Protein AF-A0A0G0N0R1-F1 (afdb_monomer_lite)

Foldseek 3Di:
DVVVVVVVVVVVVVVVCCCCVCPVVVVVVLVVLLCVLVVLLVVLVVVLVVLVVVLVVVVVVCVVVHDQQDFQDKDFVVLLVVLLVLLVVLLVVLVVLCVVVVHVDVLSVQLSVQSSVLSVVLSCVQPVADPPDDTIDTDGNNNLSVLVSSLSCSLSSSSVSCVVVSNDDVSSSVSSVSSSVSSVVSSCVSRPRDD

pLDDT: mean 78.77, std 10.89, range [43.94, 95.31]

Organism: NCBI:txid1618638

Radius of gyration: 21.29 Å; chains: 1; bounding box: 44×55×57 Å

Secondary structure (DSSP, 8-state):
-HHHHHHHHHHHHHHHHHHIIIIIS--HHHHHHHHHHHHHHHHHHHHHHHHHHHHHHHHHHHHHHS-TT-EEEEEPHHHHHHHHHHHHHHHHHHHHHHHHTT---HHHHHHHHHHHHHHHHHHHHHT-S--TBTTBEEEEHHHHHHHHHHHHHHHHHHHHHHHHTT---HHHHHHHHHHHHHHHHHHHHHT----

Structure (mmCIF, N/CA/C/O backbone):
data_AF-A0A0G0N0R1-F1
#
_entry.id   AF-A0A0G0N0R1-F1
#
loop_
_atom_site.group_PDB
_atom_site.id
_atom_site.type_symbol
_atom_site.label_atom_id
_atom_site.label_alt_id
_atom_site.label_comp_id
_atom_site.label_asym_id
_atom_site.label_entity_id
_atom_site.label_seq_id
_atom_site.pdbx_PDB_ins_code
_atom_site.Cartn_x
_atom_site.Cartn_y
_atom_site.Cartn_z
_atom_site.occupancy
_atom_site.B_iso_or_equiv
_atom_site.auth_seq_id
_atom_site.auth_comp_id
_atom_site.auth_asym_id
_atom_site.auth_atom_id
_atom_site.pdbx_PDB_model_num
ATOM 1 N N . MET A 1 1 ? -0.579 -38.321 15.051 1.00 58.09 1 MET A N 1
ATOM 2 C CA . MET A 1 1 ? -1.509 -38.881 16.059 1.00 58.09 1 MET A CA 1
ATOM 3 C C . MET A 1 1 ? -1.452 -38.134 17.394 1.00 58.09 1 MET A C 1
ATOM 5 O O . MET A 1 1 ? -2.419 -37.460 17.707 1.00 58.09 1 MET A O 1
ATOM 9 N N . ALA A 1 2 ? -0.345 -38.157 18.156 1.00 70.62 2 ALA A N 1
ATOM 10 C CA . ALA A 1 2 ? -0.246 -37.377 19.407 1.00 70.62 2 ALA A CA 1
ATOM 11 C C . ALA A 1 2 ? -0.266 -35.852 19.173 1.00 70.62 2 ALA A C 1
ATOM 13 O O . ALA A 1 2 ? -0.934 -35.119 19.894 1.00 70.62 2 ALA A O 1
ATOM 14 N N . PHE A 1 3 ? 0.410 -35.384 18.119 1.00 57.91 3 PHE A N 1
ATOM 15 C CA . PHE A 1 3 ? 0.412 -33.973 17.730 1.00 57.91 3 PHE A CA 1
ATOM 16 C C . PHE A 1 3 ? -0.989 -33.492 17.320 1.00 57.91 3 PHE A C 1
ATOM 18 O O . PHE A 1 3 ? -1.455 -32.474 17.818 1.00 57.91 3 PHE A O 1
ATOM 25 N N . ASP A 1 4 ? -1.714 -34.269 16.510 1.00 71.31 4 ASP A N 1
ATOM 26 C CA . ASP A 1 4 ? -3.088 -33.940 16.094 1.00 71.31 4 ASP A CA 1
ATOM 27 C C . ASP A 1 4 ? -4.055 -33.901 17.286 1.00 71.31 4 ASP A C 1
ATOM 29 O O . ASP A 1 4 ? -4.913 -33.022 17.361 1.00 71.31 4 ASP A O 1
ATOM 33 N N . PHE A 1 5 ? -3.877 -34.804 18.258 1.00 87.50 5 PHE A N 1
ATOM 34 C CA . PHE A 1 5 ? -4.657 -34.820 19.495 1.00 87.50 5 PHE A CA 1
ATOM 35 C C . PHE A 1 5 ? -4.398 -33.577 20.354 1.00 87.50 5 PHE A C 1
ATOM 37 O O . PHE A 1 5 ? -5.346 -32.921 20.777 1.00 87.50 5 PHE A O 1
ATOM 44 N N . ILE A 1 6 ? -3.129 -33.209 20.559 1.00 81.81 6 ILE A N 1
ATOM 45 C CA . ILE A 1 6 ? -2.745 -31.998 21.302 1.00 81.81 6 ILE A CA 1
ATOM 46 C C . ILE A 1 6 ? -3.291 -30.749 20.605 1.00 81.81 6 ILE A C 1
ATOM 48 O O . ILE A 1 6 ? -3.861 -29.880 21.260 1.00 81.81 6 ILE A O 1
ATOM 52 N N . THR A 1 7 ? -3.177 -30.684 19.278 1.00 75.25 7 THR A N 1
ATOM 53 C CA . THR A 1 7 ? -3.678 -29.551 18.489 1.00 75.25 7 THR A CA 1
ATOM 54 C C . THR A 1 7 ? -5.194 -29.428 18.635 1.00 75.25 7 THR A C 1
ATOM 56 O O . THR A 1 7 ? -5.692 -28.354 18.956 1.00 75.25 7 THR A O 1
ATOM 59 N N . THR A 1 8 ? -5.920 -30.542 18.511 1.00 82.38 8 THR A N 1
ATOM 60 C CA . THR A 1 8 ? -7.382 -30.589 18.664 1.00 82.38 8 THR A CA 1
ATOM 61 C C . THR A 1 8 ? -7.818 -30.214 20.082 1.00 82.38 8 THR A C 1
ATOM 63 O O . THR A 1 8 ? -8.744 -29.423 20.249 1.00 82.38 8 THR A O 1
ATOM 66 N N . ALA A 1 9 ? -7.135 -30.720 21.113 1.00 80.31 9 ALA A N 1
ATOM 67 C CA . ALA A 1 9 ? -7.423 -30.389 22.507 1.00 80.31 9 ALA A CA 1
ATOM 68 C C . ALA A 1 9 ? -7.203 -28.895 22.792 1.00 80.31 9 ALA A C 1
ATOM 70 O O . ALA A 1 9 ? -8.061 -28.249 23.392 1.00 80.31 9 ALA A O 1
ATOM 71 N N . ILE A 1 10 ? -6.102 -28.321 22.297 1.00 77.06 10 ILE A N 1
ATOM 72 C CA . ILE A 1 10 ? -5.824 -26.882 22.392 1.00 77.06 10 ILE A CA 1
ATOM 73 C C . ILE A 1 10 ? -6.898 -26.074 21.657 1.00 77.06 10 ILE A C 1
ATOM 75 O O . ILE A 1 10 ? -7.373 -25.077 22.196 1.00 77.06 10 ILE A O 1
ATOM 79 N N . THR A 1 11 ? -7.331 -26.507 20.468 1.00 81.00 11 THR A N 1
ATOM 80 C CA . THR A 1 11 ? -8.418 -25.852 19.725 1.00 81.00 11 THR A CA 1
ATOM 81 C C . THR A 1 11 ? -9.729 -25.875 20.505 1.00 81.00 11 THR A C 1
ATOM 83 O O . THR A 1 11 ? -10.375 -24.839 20.619 1.00 81.00 11 THR A O 1
ATOM 86 N N . ILE A 1 12 ? -10.110 -27.012 21.093 1.00 84.69 12 ILE A N 1
ATOM 87 C CA . ILE A 1 12 ? -11.336 -27.128 21.896 1.00 84.69 12 ILE A CA 1
ATOM 88 C C . ILE A 1 12 ? -11.271 -26.213 23.123 1.00 84.69 12 ILE A C 1
ATOM 90 O O . ILE A 1 12 ? -12.244 -25.515 23.414 1.00 84.69 12 ILE A O 1
ATOM 94 N N . VAL A 1 13 ? -10.130 -26.166 23.817 1.00 80.12 13 VAL A N 1
ATOM 95 C CA . VAL A 1 13 ? -9.919 -25.275 24.969 1.00 80.12 13 VAL A CA 1
ATOM 96 C C . VAL A 1 13 ? -9.998 -23.808 24.546 1.00 80.12 13 VAL A C 1
ATOM 98 O O . VAL A 1 13 ? -10.682 -23.029 25.203 1.00 80.12 13 VAL A O 1
ATOM 101 N N . LEU A 1 14 ? -9.378 -23.432 23.424 1.00 76.75 14 LEU A N 1
ATOM 102 C CA . LEU A 1 14 ? -9.456 -22.081 22.861 1.00 76.75 14 LEU A CA 1
ATOM 103 C C . LEU A 1 14 ? -10.885 -21.700 22.469 1.00 76.75 14 LEU A C 1
ATOM 105 O O . LEU A 1 14 ? -11.351 -20.632 22.851 1.00 76.75 14 LEU A O 1
ATOM 109 N N . CYS A 1 15 ? -11.604 -22.565 21.753 1.00 76.38 15 CYS A N 1
ATOM 110 C CA . CYS A 1 15 ? -12.997 -22.328 21.378 1.00 76.38 15 CYS A CA 1
ATOM 111 C C . CYS A 1 15 ? -13.897 -22.199 22.613 1.00 76.38 15 CYS A C 1
ATOM 113 O O . CYS A 1 15 ? -14.738 -21.304 22.664 1.00 76.38 15 CYS A O 1
ATOM 115 N N . SER A 1 16 ? -13.689 -23.043 23.626 1.00 77.38 16 SER A N 1
ATOM 116 C CA . SER A 1 16 ? -14.436 -22.989 24.887 1.00 77.38 16 SER A CA 1
ATOM 117 C C . SER A 1 16 ? -14.123 -21.712 25.665 1.00 77.38 16 SER A C 1
ATOM 119 O O . SER A 1 16 ? -15.033 -21.072 26.180 1.00 77.38 16 SER A O 1
ATOM 121 N N . PHE A 1 17 ? -12.856 -21.295 25.702 1.00 75.25 17 PHE A N 1
ATOM 122 C CA . PHE A 1 17 ? -12.434 -20.040 26.317 1.00 75.25 17 PHE A CA 1
ATOM 123 C C . PHE A 1 17 ? -13.065 -18.833 25.618 1.00 75.25 17 PHE A C 1
ATOM 125 O O . PHE A 1 17 ? -13.641 -17.981 26.283 1.00 75.25 17 PHE A O 1
ATOM 132 N N . VAL A 1 18 ? -13.026 -18.787 24.284 1.00 75.44 18 VAL A N 1
ATOM 133 C CA . VAL A 1 18 ? -13.667 -17.735 23.478 1.00 75.44 18 VAL A CA 1
ATOM 134 C C . VAL A 1 18 ? -15.174 -17.697 23.751 1.00 75.44 18 VAL A C 1
ATOM 136 O O . VAL A 1 18 ? -15.722 -16.625 23.997 1.00 75.44 18 VAL A O 1
ATOM 139 N N . PHE A 1 19 ? -15.839 -18.855 23.781 1.00 76.12 19 PHE A N 1
ATOM 140 C CA . PHE A 1 19 ? -17.268 -18.946 24.078 1.00 76.12 19 PHE A CA 1
ATOM 141 C C . PHE A 1 19 ? -17.592 -18.435 25.491 1.00 76.12 19 PHE A C 1
ATOM 143 O O . PHE A 1 19 ? -18.427 -17.549 25.648 1.00 76.12 19 PHE A O 1
ATOM 150 N N . PHE A 1 20 ? -16.906 -18.923 26.526 1.00 76.31 20 PHE A N 1
ATOM 151 C CA . PHE A 1 20 ? -17.158 -18.490 27.904 1.00 76.31 20 PHE A CA 1
ATOM 152 C C . PHE A 1 20 ? -16.808 -17.016 28.133 1.00 76.31 20 PHE A C 1
ATOM 154 O O . PHE A 1 20 ? -17.567 -16.297 28.778 1.00 76.31 20 PHE A O 1
ATOM 161 N N . TYR A 1 21 ? -15.693 -16.542 27.588 1.00 72.19 21 TYR A N 1
ATOM 162 C 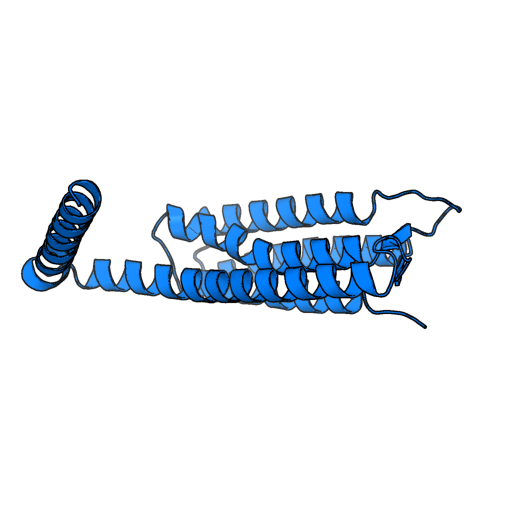CA . TYR A 1 21 ? -15.231 -15.176 27.801 1.00 72.19 21 TYR A CA 1
ATOM 163 C C . TYR A 1 21 ? -16.110 -14.141 27.084 1.00 72.19 21 TYR A C 1
ATOM 165 O O . TYR A 1 21 ? -16.458 -13.120 27.669 1.00 72.19 21 TYR A O 1
ATOM 173 N N . PHE A 1 22 ? -16.515 -14.388 25.836 1.00 70.75 22 PHE A N 1
ATOM 174 C CA . PHE A 1 22 ? -17.303 -13.404 25.089 1.00 70.75 22 PHE A CA 1
ATOM 175 C C . PHE A 1 22 ? -18.815 -13.557 25.282 1.00 70.75 22 PHE A C 1
ATOM 177 O O . PHE A 1 22 ? -19.497 -12.543 25.410 1.00 70.75 22 PHE A O 1
ATOM 184 N N . ILE A 1 23 ? -19.337 -14.789 25.344 1.00 71.56 23 ILE A N 1
ATOM 185 C CA . ILE A 1 23 ? -20.786 -15.041 25.446 1.00 71.56 23 ILE A CA 1
ATOM 186 C C . ILE A 1 23 ? -21.250 -15.043 26.902 1.00 71.56 23 ILE A C 1
ATOM 188 O O . ILE A 1 23 ? -22.209 -14.349 27.232 1.00 71.56 23 ILE A O 1
ATOM 192 N N . VAL A 1 24 ? -20.579 -15.800 27.780 1.00 68.75 24 VAL A N 1
ATOM 193 C CA . VAL A 1 24 ? -21.036 -16.006 29.169 1.00 68.75 24 VAL A CA 1
ATOM 194 C C . VAL A 1 24 ? -20.618 -14.859 30.091 1.00 68.75 24 VAL A C 1
ATOM 196 O O . VAL A 1 24 ? -21.435 -14.386 30.874 1.00 68.75 24 VAL A O 1
ATOM 199 N N . ALA A 1 25 ? -19.380 -14.365 29.984 1.00 68.94 25 ALA A N 1
ATOM 200 C CA . ALA A 1 25 ? -18.901 -13.238 30.794 1.00 68.94 25 ALA A CA 1
ATOM 201 C C . ALA A 1 25 ? -19.355 -11.857 30.268 1.00 68.94 25 ALA A C 1
ATOM 203 O O . ALA A 1 25 ? -19.021 -10.831 30.855 1.00 68.94 25 ALA A O 1
ATOM 204 N N . GLY A 1 26 ? -20.137 -11.815 29.181 1.00 67.75 26 GLY A N 1
ATOM 205 C CA . GLY A 1 26 ? -20.781 -10.591 28.697 1.00 67.75 26 GLY A CA 1
ATOM 206 C C . GLY A 1 26 ? -19.837 -9.568 28.055 1.00 67.75 26 GLY A C 1
ATOM 207 O O . GLY A 1 26 ? -20.232 -8.421 27.860 1.00 67.75 26 GLY A O 1
ATOM 208 N N . HIS A 1 27 ? -18.614 -9.954 27.678 1.00 73.12 27 HIS A N 1
ATOM 209 C CA . HIS A 1 27 ? -17.633 -9.078 27.019 1.00 73.12 27 HIS A CA 1
ATOM 210 C C . HIS A 1 27 ? -17.915 -8.855 25.517 1.00 73.12 27 HIS A C 1
ATOM 212 O O . HIS A 1 27 ? -16.995 -8.795 24.695 1.00 73.12 27 HIS A O 1
ATOM 218 N N . TRP A 1 28 ? -19.187 -8.712 25.139 1.00 73.62 28 TRP A N 1
ATOM 219 C CA . TRP A 1 28 ? -19.625 -8.537 23.751 1.00 73.62 28 TRP A CA 1
ATOM 220 C C . TRP A 1 28 ? -19.032 -7.296 23.084 1.00 73.62 28 TRP A C 1
ATOM 222 O O . TRP A 1 28 ? -18.631 -7.361 21.927 1.00 73.62 28 TRP A O 1
ATOM 232 N N . GLU A 1 29 ? -18.879 -6.197 23.823 1.00 69.69 29 GLU A N 1
ATOM 233 C CA . GLU A 1 29 ? -18.277 -4.964 23.300 1.00 69.69 29 GLU A CA 1
ATOM 234 C C . GLU A 1 29 ? -16.795 -5.163 22.919 1.00 69.69 29 GLU A C 1
ATOM 236 O O . GLU A 1 29 ? -16.301 -4.624 21.928 1.00 69.69 29 GLU A O 1
ATOM 241 N N . THR A 1 30 ? -16.065 -5.988 23.676 1.00 65.81 30 THR A N 1
ATOM 242 C CA . THR A 1 30 ? -14.679 -6.359 23.359 1.00 65.81 30 THR A CA 1
ATOM 243 C C . THR A 1 30 ? -14.623 -7.311 22.164 1.00 65.81 30 THR A C 1
ATOM 245 O O . THR A 1 30 ? -13.764 -7.142 21.297 1.00 65.81 30 THR A O 1
ATOM 248 N N . ALA A 1 31 ? -15.557 -8.266 22.077 1.00 66.06 31 ALA A N 1
ATOM 249 C CA . ALA A 1 31 ? -15.699 -9.148 20.917 1.00 66.06 31 ALA A CA 1
ATOM 250 C C . ALA A 1 31 ? -15.976 -8.348 19.636 1.00 66.06 31 ALA A C 1
ATOM 252 O O . ALA A 1 31 ? -15.359 -8.595 18.601 1.00 66.06 31 ALA A O 1
ATOM 253 N N . GLU A 1 32 ? -16.860 -7.354 19.709 1.00 67.06 32 GLU A N 1
ATOM 254 C CA . GLU A 1 32 ? -17.228 -6.488 18.592 1.00 67.06 32 GLU A CA 1
ATOM 255 C C . GLU A 1 32 ? -16.033 -5.656 18.106 1.00 67.06 32 GLU A C 1
ATOM 257 O O . GLU A 1 32 ? -15.746 -5.640 16.906 1.00 67.06 32 GLU A O 1
ATOM 262 N N . LYS A 1 33 ? -15.277 -5.040 19.027 1.00 64.19 33 LYS A N 1
ATOM 263 C CA . LYS A 1 33 ? -14.055 -4.276 18.706 1.00 64.19 33 LYS A CA 1
ATOM 264 C C . LYS A 1 33 ? -12.991 -5.151 18.036 1.00 64.19 33 LYS A C 1
ATOM 266 O O . LYS A 1 33 ? -12.447 -4.773 16.997 1.00 64.19 33 LYS A O 1
ATOM 271 N N . ILE A 1 34 ? -12.737 -6.347 18.575 1.00 64.25 34 ILE A N 1
ATOM 272 C CA . ILE A 1 34 ? -11.783 -7.307 17.993 1.00 64.25 34 ILE A CA 1
ATOM 273 C C . ILE A 1 34 ? -12.255 -7.768 16.612 1.00 64.25 34 ILE A C 1
ATOM 275 O O . ILE A 1 34 ? -11.461 -7.802 15.673 1.00 64.25 34 ILE A O 1
ATOM 279 N N . THR A 1 35 ? -13.541 -8.085 16.458 1.00 66.44 35 THR A N 1
ATOM 280 C CA . THR A 1 35 ? -14.096 -8.580 15.191 1.00 66.44 35 THR A CA 1
ATOM 281 C C . THR A 1 35 ? -14.052 -7.509 14.103 1.00 66.44 35 THR A C 1
ATOM 283 O O . THR A 1 35 ? -13.617 -7.804 12.992 1.00 66.44 35 THR A O 1
ATOM 286 N N . ARG A 1 36 ? -14.409 -6.252 14.408 1.00 62.28 36 ARG A N 1
ATOM 287 C CA . ARG A 1 36 ? -14.322 -5.132 13.448 1.00 62.28 36 ARG A CA 1
ATOM 288 C C . ARG A 1 36 ? -12.889 -4.869 12.986 1.00 62.28 36 ARG A C 1
ATOM 290 O O . ARG A 1 36 ? -12.648 -4.685 11.792 1.00 62.28 36 ARG A O 1
ATOM 297 N N . SER A 1 37 ? -11.940 -4.909 13.919 1.00 59.12 37 SER A N 1
ATOM 298 C CA . SER A 1 37 ? -10.518 -4.723 13.626 1.00 59.12 37 SER A CA 1
ATOM 299 C C . SER A 1 37 ? -9.946 -5.877 12.792 1.00 59.12 37 SER A C 1
ATOM 301 O O . SER A 1 37 ? -9.286 -5.667 11.772 1.00 59.12 37 SER A O 1
ATOM 303 N N . THR A 1 38 ? -10.291 -7.113 13.158 1.00 65.62 38 THR A N 1
ATOM 304 C CA . THR A 1 38 ? -9.807 -8.320 12.477 1.00 65.62 38 THR A CA 1
ATOM 305 C C . THR A 1 38 ? -10.449 -8.496 11.102 1.00 65.62 38 THR A C 1
ATOM 307 O O . THR A 1 38 ? -9.781 -8.968 10.187 1.00 65.62 38 THR A O 1
ATOM 310 N N . ALA A 1 39 ? -11.706 -8.086 10.901 1.00 67.00 39 ALA A N 1
ATOM 311 C CA . ALA A 1 39 ? -12.388 -8.185 9.610 1.00 67.00 39 ALA A CA 1
ATOM 312 C C . ALA A 1 39 ? -11.694 -7.340 8.530 1.00 67.00 39 ALA A C 1
ATOM 314 O O . ALA A 1 39 ? -11.360 -7.860 7.466 1.00 67.00 39 ALA A O 1
ATOM 315 N N . SER A 1 40 ? -11.397 -6.073 8.828 1.00 63.59 40 SER A N 1
ATOM 316 C CA . SER A 1 40 ? -10.707 -5.168 7.898 1.00 63.59 40 SER A CA 1
ATOM 317 C C . SER A 1 40 ? -9.299 -5.676 7.574 1.00 63.59 40 SER A C 1
ATOM 319 O O . SER A 1 40 ? -8.924 -5.789 6.405 1.00 63.59 40 SER A O 1
ATOM 321 N N . ALA A 1 41 ? -8.557 -6.100 8.604 1.00 67.50 41 ALA A N 1
ATOM 322 C CA . ALA A 1 41 ? -7.250 -6.738 8.459 1.00 67.50 41 ALA A CA 1
ATOM 323 C C . ALA A 1 41 ? -7.294 -7.986 7.569 1.00 67.50 41 ALA A C 1
ATOM 325 O O . ALA A 1 41 ? -6.437 -8.182 6.704 1.00 67.50 41 ALA A O 1
ATOM 326 N N . SER A 1 42 ? -8.312 -8.823 7.771 1.00 68.06 42 SER A N 1
ATOM 327 C CA . SER A 1 42 ? -8.500 -10.075 7.045 1.00 68.06 42 SER A CA 1
ATOM 328 C C . SER A 1 42 ? -8.822 -9.822 5.581 1.00 68.06 42 SER A C 1
ATOM 330 O O . SER A 1 42 ? -8.262 -10.503 4.732 1.00 68.06 42 SER A O 1
ATOM 332 N N . VAL A 1 43 ? -9.650 -8.821 5.260 1.00 70.69 43 VAL A N 1
ATOM 333 C CA . VAL A 1 43 ? -9.954 -8.456 3.867 1.00 70.69 43 VAL A CA 1
ATOM 334 C C . VAL A 1 43 ? -8.672 -8.074 3.130 1.00 70.69 43 VAL A C 1
ATOM 336 O O . VAL A 1 43 ? -8.356 -8.692 2.114 1.00 70.69 43 VAL A O 1
ATOM 339 N N . PHE A 1 44 ? -7.881 -7.135 3.659 1.00 68.44 44 PHE A N 1
ATOM 340 C CA . PHE A 1 44 ? -6.628 -6.729 3.010 1.00 68.44 44 PHE A CA 1
ATOM 341 C C . PHE A 1 44 ? -5.601 -7.863 2.954 1.00 68.44 44 PHE A C 1
ATOM 343 O O . PHE A 1 44 ? -4.948 -8.037 1.926 1.00 68.44 44 PHE A O 1
ATOM 350 N N . SER A 1 45 ? -5.510 -8.689 3.998 1.00 68.44 45 SER A N 1
ATOM 351 C CA . SER A 1 45 ? -4.613 -9.850 4.020 1.00 68.44 45 SER A CA 1
ATOM 352 C C . SER A 1 45 ? -5.013 -10.899 2.980 1.00 68.44 45 SER A C 1
ATOM 354 O O . SER A 1 45 ? -4.167 -11.371 2.225 1.00 68.44 45 SER A O 1
ATOM 356 N N . ILE A 1 46 ? -6.302 -11.235 2.877 1.00 74.19 46 ILE A N 1
ATOM 357 C CA . ILE A 1 46 ? -6.825 -12.171 1.873 1.00 74.19 46 ILE A CA 1
ATOM 358 C C . ILE A 1 46 ? -6.571 -11.620 0.468 1.00 74.19 46 ILE A C 1
ATOM 360 O O . ILE A 1 46 ? -6.038 -12.341 -0.376 1.00 74.19 46 ILE A O 1
ATOM 364 N N . PHE A 1 47 ? -6.878 -10.343 0.218 1.00 73.88 47 PHE A N 1
ATOM 365 C CA . PHE A 1 47 ? -6.589 -9.699 -1.066 1.00 73.88 47 PHE A CA 1
ATOM 366 C C . PHE A 1 47 ? -5.092 -9.726 -1.396 1.00 73.88 47 PHE A C 1
ATOM 368 O O . PHE A 1 47 ? -4.726 -10.073 -2.521 1.00 73.88 47 PHE A O 1
ATOM 375 N N . PHE A 1 48 ? -4.223 -9.437 -0.425 1.00 74.75 48 PHE A N 1
ATOM 376 C CA . PHE A 1 48 ? -2.771 -9.512 -0.575 1.00 74.75 48 PHE A CA 1
ATOM 377 C C . PHE A 1 48 ? -2.302 -10.932 -0.923 1.00 74.75 48 PHE A C 1
ATOM 379 O O . PHE A 1 48 ? -1.572 -11.110 -1.898 1.00 74.75 48 PHE A O 1
ATOM 386 N N . PHE A 1 49 ? -2.769 -11.964 -0.214 1.00 72.31 49 PHE A N 1
ATOM 387 C CA . PHE A 1 49 ? -2.400 -13.357 -0.496 1.00 72.31 49 PHE A CA 1
ATOM 388 C C . PHE A 1 49 ? -2.921 -13.852 -1.851 1.00 72.31 49 PHE A C 1
ATOM 390 O O . PHE A 1 49 ? -2.186 -14.511 -2.594 1.00 72.31 49 PHE A O 1
ATOM 397 N N . LEU A 1 50 ? -4.160 -13.510 -2.217 1.00 76.06 50 LEU A N 1
ATOM 398 C CA . LEU A 1 50 ? -4.714 -13.813 -3.541 1.00 76.06 50 LEU A CA 1
ATOM 399 C C . LEU A 1 50 ? -3.895 -13.141 -4.647 1.00 76.06 50 LEU A C 1
ATOM 401 O O . LEU A 1 50 ? -3.591 -13.759 -5.676 1.00 76.06 50 LEU A O 1
ATOM 405 N N . LYS A 1 51 ? -3.488 -11.890 -4.424 1.00 74.69 51 LYS A N 1
ATOM 406 C CA . LYS A 1 51 ? -2.659 -11.143 -5.363 1.00 74.69 51 LYS A CA 1
ATOM 407 C C . LYS A 1 51 ? -1.257 -11.733 -5.470 1.00 74.69 51 LYS A C 1
ATOM 409 O O . LYS A 1 51 ? -0.809 -11.965 -6.589 1.00 74.69 51 LYS A O 1
ATOM 414 N N . LEU A 1 52 ? -0.612 -12.076 -4.355 1.00 74.19 52 LEU A N 1
ATOM 415 C CA . LEU A 1 52 ? 0.678 -12.775 -4.339 1.00 74.19 52 LEU A CA 1
ATOM 416 C C . LEU A 1 52 ? 0.626 -14.088 -5.123 1.00 74.19 52 LEU A C 1
ATOM 418 O O . LEU A 1 52 ? 1.508 -14.353 -5.938 1.00 74.19 52 LEU A O 1
ATOM 422 N N . LYS A 1 53 ? -0.422 -14.897 -4.928 1.00 75.38 53 LYS A N 1
ATOM 423 C CA . LYS A 1 53 ? -0.619 -16.146 -5.681 1.00 75.38 53 LYS A CA 1
ATOM 424 C C . LYS A 1 53 ? -0.747 -15.882 -7.184 1.00 75.38 53 LYS A C 1
ATOM 426 O O . LYS A 1 53 ? -0.144 -16.586 -7.999 1.00 75.38 53 LYS A O 1
ATOM 431 N N . THR A 1 54 ? -1.506 -14.852 -7.550 1.00 77.38 54 THR A N 1
ATOM 432 C CA . THR A 1 54 ? -1.707 -14.450 -8.947 1.00 77.38 54 THR A CA 1
ATOM 433 C C . THR A 1 54 ? -0.403 -13.968 -9.583 1.00 77.38 54 THR A C 1
ATOM 435 O O . THR A 1 54 ? -0.053 -14.414 -10.673 1.00 77.38 54 THR A O 1
ATOM 438 N N . GLU A 1 55 ? 0.349 -13.102 -8.903 1.00 74.88 55 GLU A N 1
ATOM 439 C CA . GLU A 1 55 ? 1.624 -12.585 -9.408 1.00 74.88 55 GLU A CA 1
ATOM 440 C C . GLU A 1 55 ? 2.691 -13.682 -9.482 1.00 74.88 55 GLU A C 1
ATOM 442 O O . GLU A 1 55 ? 3.368 -13.783 -10.498 1.00 74.88 55 GLU A O 1
ATOM 447 N N . LYS A 1 56 ? 2.769 -14.599 -8.505 1.00 75.25 56 LYS A N 1
ATOM 448 C CA . LYS A 1 56 ? 3.640 -15.786 -8.595 1.00 75.25 56 LYS A CA 1
ATOM 449 C C . LYS A 1 56 ? 3.352 -16.605 -9.855 1.00 75.25 56 LYS A C 1
ATOM 451 O O . LYS A 1 56 ? 4.278 -17.025 -10.540 1.00 75.25 56 LYS A O 1
ATOM 456 N N . THR A 1 57 ? 2.075 -16.802 -10.180 1.00 74.19 57 THR A N 1
ATOM 457 C CA . THR A 1 57 ? 1.667 -17.535 -11.389 1.00 74.19 57 THR A CA 1
ATOM 458 C C . THR A 1 57 ? 2.092 -16.795 -12.661 1.00 74.19 57 THR A C 1
ATOM 460 O O . THR A 1 57 ? 2.575 -17.420 -13.600 1.00 74.19 57 THR A O 1
ATOM 463 N N . LYS A 1 58 ? 1.965 -15.462 -12.692 1.00 72.81 58 LYS A N 1
ATOM 464 C CA . LYS A 1 58 ? 2.423 -14.643 -13.824 1.00 72.81 58 LYS A CA 1
ATOM 465 C C . LYS A 1 58 ? 3.937 -14.650 -13.982 1.00 72.81 58 LYS A C 1
ATOM 467 O O . LYS A 1 58 ? 4.394 -14.733 -15.110 1.00 72.81 58 LYS A O 1
ATOM 472 N N . ILE A 1 59 ? 4.692 -14.592 -12.883 1.00 73.06 59 ILE A N 1
ATOM 473 C CA . ILE A 1 59 ? 6.159 -14.685 -12.895 1.00 73.06 59 ILE A CA 1
ATOM 474 C C . ILE A 1 59 ? 6.600 -15.994 -13.534 1.00 73.06 59 ILE A C 1
ATOM 476 O O . ILE A 1 59 ? 7.486 -15.975 -14.378 1.00 73.06 59 ILE A O 1
ATOM 480 N N . ILE A 1 60 ? 5.986 -17.116 -13.141 1.00 73.12 60 ILE A N 1
ATOM 481 C CA . ILE A 1 60 ? 6.316 -18.437 -13.692 1.00 73.12 60 ILE A CA 1
ATOM 482 C C . ILE A 1 60 ? 6.063 -18.449 -15.204 1.00 73.12 60 ILE A C 1
ATOM 484 O O . ILE A 1 60 ? 6.983 -18.740 -15.955 1.00 73.12 60 ILE A O 1
ATOM 488 N N . LYS A 1 61 ? 4.876 -18.014 -15.648 1.00 73.06 61 LYS A N 1
ATOM 489 C CA . LYS A 1 61 ? 4.536 -17.945 -17.079 1.00 73.06 61 LYS A CA 1
ATOM 490 C C . LYS A 1 61 ? 5.429 -16.990 -17.871 1.00 73.06 61 LYS A C 1
ATOM 492 O O . LYS A 1 61 ? 5.914 -17.341 -18.932 1.00 73.06 61 LYS A O 1
ATOM 497 N N . HIS A 1 62 ? 5.682 -15.786 -17.357 1.00 67.88 62 HIS A N 1
ATOM 498 C CA . HIS A 1 62 ? 6.554 -14.833 -18.045 1.00 67.88 62 HIS A CA 1
ATOM 499 C C . HIS A 1 62 ? 7.986 -15.334 -18.101 1.00 67.88 62 HIS A C 1
ATOM 501 O O . HIS A 1 62 ? 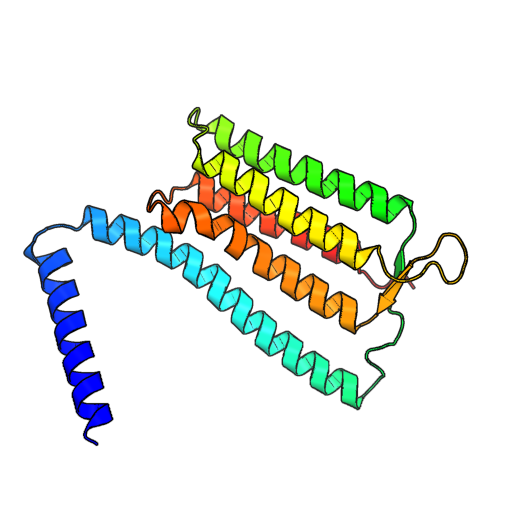8.604 -15.137 -19.123 1.00 67.88 62 HIS A O 1
ATOM 507 N N . LYS A 1 63 ? 8.496 -16.021 -17.074 1.00 68.44 63 LYS A N 1
ATOM 508 C CA . LYS A 1 63 ? 9.827 -16.640 -17.119 1.00 68.44 63 LYS A CA 1
ATOM 509 C C . LYS A 1 63 ? 9.924 -17.761 -18.167 1.00 68.44 63 LYS A C 1
ATOM 511 O O . LYS A 1 63 ? 11.021 -18.056 -18.629 1.00 68.44 63 LYS A O 1
ATOM 516 N N . GLU A 1 64 ? 8.802 -18.391 -18.514 1.00 70.31 64 GLU A N 1
ATOM 517 C CA . GLU A 1 64 ? 8.705 -19.386 -19.590 1.00 70.31 64 GLU A CA 1
ATOM 518 C C . GLU A 1 64 ? 8.593 -18.736 -20.986 1.00 70.31 64 GLU A C 1
ATOM 520 O O . GLU A 1 64 ? 9.058 -19.322 -21.959 1.00 70.31 64 GLU A O 1
ATOM 525 N N . GLU A 1 65 ? 8.019 -17.529 -21.092 1.00 66.69 65 GLU A N 1
ATOM 526 C CA . GLU A 1 65 ? 7.705 -16.848 -22.364 1.00 66.69 65 GLU A CA 1
ATOM 527 C C . GLU A 1 65 ? 8.665 -15.686 -22.735 1.00 66.69 65 GLU A C 1
ATOM 529 O O . GLU A 1 65 ? 8.790 -15.359 -23.914 1.00 66.69 65 GLU A O 1
ATOM 534 N N . ALA A 1 66 ? 9.330 -15.046 -21.764 1.00 63.22 66 ALA A N 1
ATOM 535 C CA . ALA A 1 66 ? 10.166 -13.844 -21.913 1.00 63.22 66 ALA A CA 1
ATOM 536 C C . ALA A 1 66 ? 11.169 -13.670 -20.742 1.00 63.22 66 ALA A C 1
ATOM 538 O O . ALA A 1 66 ? 11.105 -14.363 -19.725 1.00 63.22 66 ALA A O 1
ATOM 539 N N . SER A 1 67 ? 12.114 -12.727 -20.839 1.00 73.88 67 SER A N 1
ATOM 540 C CA . SER A 1 67 ? 13.019 -12.443 -19.715 1.00 73.88 67 SER A CA 1
ATOM 541 C C . SER A 1 67 ? 12.352 -11.507 -18.703 1.00 73.88 67 SER A C 1
ATOM 543 O O . SER A 1 67 ? 11.736 -10.506 -19.061 1.00 73.88 67 SER A O 1
ATOM 545 N N . LEU A 1 68 ? 12.504 -11.780 -17.402 1.00 69.88 68 LEU A N 1
ATOM 546 C CA . LEU A 1 68 ? 12.028 -10.878 -16.337 1.00 69.88 68 LEU A CA 1
ATOM 547 C C . LEU A 1 68 ? 12.761 -9.524 -16.323 1.00 69.88 68 LEU A C 1
ATOM 549 O O . LEU A 1 68 ? 12.267 -8.575 -15.706 1.00 69.88 68 LEU A O 1
ATOM 553 N N . ASP A 1 69 ? 13.905 -9.456 -17.005 1.00 70.06 69 ASP A N 1
ATOM 554 C CA . ASP A 1 69 ? 14.748 -8.269 -17.139 1.00 70.06 69 ASP A CA 1
ATOM 555 C C . ASP A 1 69 ? 14.339 -7.372 -18.318 1.00 70.06 69 ASP A C 1
ATOM 557 O O . ASP A 1 69 ? 14.937 -6.316 -18.521 1.00 70.06 69 ASP A O 1
ATOM 561 N N . ASP A 1 70 ? 13.303 -7.751 -19.074 1.00 72.94 70 ASP A N 1
ATOM 562 C CA . ASP A 1 70 ? 12.804 -6.934 -20.176 1.00 72.94 70 ASP A CA 1
ATOM 563 C C . ASP A 1 70 ? 12.305 -5.576 -19.659 1.00 72.94 70 ASP A C 1
ATOM 565 O O . ASP A 1 70 ? 11.497 -5.479 -18.722 1.00 72.94 70 ASP A O 1
ATOM 569 N N . VAL A 1 71 ? 12.800 -4.508 -20.290 1.00 74.62 71 VAL A N 1
ATOM 570 C CA . VAL A 1 71 ? 12.440 -3.129 -19.955 1.00 74.62 71 VAL A CA 1
ATOM 571 C C . VAL A 1 71 ? 10.995 -2.865 -20.372 1.00 74.62 71 VAL A C 1
ATOM 573 O O . VAL A 1 71 ? 10.621 -2.991 -21.536 1.00 74.62 71 VAL A O 1
ATOM 576 N N . LEU A 1 72 ? 10.169 -2.479 -19.400 1.00 73.50 72 LEU A N 1
ATOM 577 C CA . LEU A 1 72 ? 8.747 -2.191 -19.578 1.00 73.50 72 LEU A CA 1
ATOM 578 C C . LEU A 1 72 ? 8.469 -0.710 -19.816 1.00 73.50 72 LEU A C 1
ATOM 580 O O . LEU A 1 72 ? 7.587 -0.372 -20.607 1.00 73.50 72 LEU A O 1
ATOM 584 N N . VAL A 1 73 ? 9.133 0.157 -19.049 1.00 80.19 73 VAL A N 1
ATOM 585 C CA . VAL A 1 73 ? 8.884 1.603 -19.024 1.00 80.19 73 VAL A CA 1
ATOM 586 C C . VAL 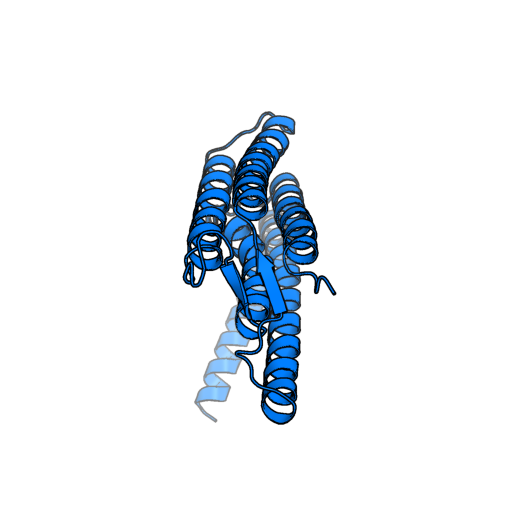A 1 73 ? 10.180 2.333 -18.706 1.00 80.19 73 VAL A C 1
ATOM 588 O O . VAL A 1 73 ? 10.976 1.872 -17.889 1.00 80.19 73 VAL A O 1
ATOM 591 N N . TYR A 1 74 ? 10.339 3.500 -19.317 1.00 79.94 74 TYR A N 1
ATOM 592 C CA . TYR A 1 74 ? 11.355 4.480 -18.976 1.00 79.94 74 TYR A CA 1
ATOM 593 C C . TYR A 1 74 ? 10.729 5.610 -18.148 1.00 79.94 74 TYR A C 1
ATOM 595 O O . TYR A 1 74 ? 9.727 6.203 -18.555 1.00 79.94 74 TYR A O 1
ATOM 603 N N . PHE A 1 75 ? 11.299 5.895 -16.983 1.00 81.75 75 PHE A N 1
ATOM 604 C CA . PHE A 1 75 ? 10.926 7.002 -16.114 1.00 81.75 75 PHE A CA 1
ATOM 605 C C . PHE A 1 75 ? 11.818 8.208 -16.357 1.00 81.75 75 PHE A C 1
ATOM 607 O O . PHE A 1 75 ? 13.026 8.083 -16.566 1.00 81.75 75 PHE A O 1
ATOM 614 N N . THR A 1 76 ? 11.204 9.378 -16.238 1.00 83.69 76 THR A N 1
ATOM 615 C CA . THR A 1 76 ? 11.889 10.669 -16.267 1.00 83.69 76 THR A CA 1
ATOM 616 C C . THR A 1 76 ? 12.084 11.217 -14.853 1.00 83.69 76 THR A C 1
ATOM 618 O O . THR A 1 76 ? 11.375 10.836 -13.916 1.00 83.69 76 THR A O 1
ATOM 621 N N . ASN A 1 77 ? 12.977 12.199 -14.698 1.00 82.69 77 ASN A N 1
ATOM 622 C CA . ASN A 1 77 ? 13.095 12.972 -13.454 1.00 82.69 77 ASN A CA 1
ATOM 623 C C . ASN A 1 77 ? 11.766 13.625 -13.031 1.00 82.69 77 ASN A C 1
ATOM 625 O O . ASN A 1 77 ? 11.500 13.786 -11.842 1.00 82.69 77 ASN A O 1
ATOM 629 N N . PHE A 1 78 ? 10.887 13.938 -13.985 1.00 85.50 78 PHE A N 1
ATOM 630 C CA . PHE A 1 78 ? 9.567 14.485 -13.689 1.00 85.50 78 PHE A CA 1
ATOM 631 C C . PHE A 1 78 ? 8.627 13.459 -13.044 1.00 85.50 78 PHE A C 1
ATOM 633 O O . PHE A 1 78 ? 7.875 13.804 -12.132 1.00 85.50 78 PHE A O 1
ATOM 640 N N . ASP A 1 79 ? 8.682 12.194 -13.472 1.00 87.44 79 ASP A N 1
ATOM 641 C CA . ASP A 1 79 ? 7.918 11.114 -12.837 1.00 87.44 79 ASP A CA 1
ATOM 642 C C . ASP A 1 79 ? 8.394 10.896 -11.387 1.00 87.44 79 ASP A C 1
ATOM 644 O O . ASP A 1 79 ? 7.566 10.740 -10.491 1.00 87.44 79 ASP A O 1
ATOM 648 N N . LYS A 1 80 ? 9.708 11.010 -11.135 1.00 88.69 80 LYS A N 1
ATOM 649 C CA . LYS A 1 80 ? 10.296 10.988 -9.785 1.00 88.69 80 LYS A CA 1
ATOM 650 C C . LYS A 1 80 ? 9.775 12.134 -8.914 1.00 88.69 80 LYS A C 1
ATOM 652 O O . LYS A 1 80 ? 9.340 11.906 -7.789 1.00 88.69 80 LYS A O 1
ATOM 657 N N . THR A 1 81 ? 9.769 13.367 -9.421 1.00 90.25 81 THR A N 1
ATOM 658 C CA . THR A 1 81 ? 9.232 14.512 -8.667 1.00 90.25 81 THR A CA 1
ATOM 659 C C . THR A 1 81 ? 7.745 14.342 -8.362 1.00 90.25 81 THR A C 1
ATOM 661 O O . THR A 1 81 ? 7.320 14.602 -7.239 1.00 90.25 81 THR A O 1
ATOM 664 N N . LYS A 1 82 ? 6.947 13.875 -9.330 1.00 92.06 82 LYS A N 1
ATOM 665 C CA . LYS A 1 82 ? 5.519 13.612 -9.112 1.00 92.06 82 LYS A CA 1
ATOM 666 C C . LYS A 1 82 ? 5.278 12.533 -8.068 1.00 92.06 82 LYS A C 1
ATOM 668 O O . LYS A 1 82 ? 4.387 12.703 -7.245 1.00 92.06 82 LYS A O 1
ATOM 673 N N . ASP A 1 83 ? 6.069 11.466 -8.080 1.00 93.25 83 ASP A N 1
ATOM 674 C CA . ASP A 1 83 ? 5.974 10.400 -7.086 1.00 93.25 83 ASP A CA 1
ATOM 675 C C . ASP A 1 83 ? 6.212 10.939 -5.669 1.00 93.25 83 ASP A C 1
ATOM 677 O O . ASP A 1 83 ? 5.396 10.724 -4.775 1.00 93.25 83 ASP A O 1
ATOM 681 N N . LEU A 1 84 ? 7.244 11.771 -5.491 1.00 93.75 84 LEU A N 1
ATOM 682 C CA . LEU A 1 84 ? 7.503 12.438 -4.214 1.00 93.75 84 LEU A CA 1
ATOM 683 C C . LEU A 1 84 ? 6.337 13.349 -3.785 1.00 93.75 84 LEU A C 1
ATOM 685 O O . LEU A 1 84 ? 5.945 13.342 -2.618 1.00 93.75 84 LEU A O 1
ATOM 689 N N . ILE A 1 85 ? 5.757 14.108 -4.722 1.00 95.31 85 ILE A N 1
ATOM 690 C CA . ILE A 1 85 ? 4.575 14.941 -4.456 1.00 95.31 85 ILE A CA 1
ATOM 691 C C . ILE A 1 85 ? 3.395 14.071 -4.011 1.00 95.31 85 ILE A C 1
ATOM 693 O O . ILE A 1 85 ? 2.730 14.419 -3.040 1.00 95.31 85 ILE A O 1
ATOM 697 N N . VAL A 1 86 ? 3.148 12.935 -4.670 1.00 95.06 86 VAL A N 1
ATOM 698 C CA . VAL A 1 86 ? 2.073 12.004 -4.295 1.00 95.06 86 VAL A CA 1
ATOM 699 C C . VAL A 1 86 ? 2.283 11.464 -2.883 1.00 95.06 86 VAL A C 1
ATOM 701 O O . VAL A 1 86 ? 1.325 11.430 -2.118 1.00 95.06 86 VAL A O 1
ATOM 704 N N . ILE A 1 87 ? 3.513 11.119 -2.499 1.00 94.62 87 ILE A N 1
ATOM 705 C CA . ILE A 1 87 ? 3.834 10.650 -1.140 1.00 94.62 87 ILE A CA 1
ATOM 706 C C . ILE A 1 87 ? 3.530 11.729 -0.091 1.00 94.62 87 ILE A C 1
ATOM 708 O O . ILE A 1 87 ? 2.913 11.447 0.941 1.00 94.62 87 ILE A O 1
ATOM 712 N N . ILE A 1 88 ? 3.931 12.975 -0.355 1.00 94.62 88 ILE A N 1
ATOM 713 C CA . ILE A 1 88 ? 3.656 14.109 0.539 1.00 94.62 88 ILE A CA 1
ATOM 714 C C . ILE A 1 88 ? 2.147 14.359 0.634 1.00 94.62 88 ILE A C 1
ATOM 716 O O . ILE A 1 88 ? 1.607 14.429 1.737 1.00 94.62 88 ILE A O 1
ATOM 720 N N . VAL A 1 89 ? 1.451 14.438 -0.504 1.00 94.25 89 VAL A N 1
ATOM 721 C CA . VAL A 1 89 ? -0.005 14.639 -0.557 1.00 94.25 89 VAL A CA 1
ATOM 722 C C . VAL A 1 89 ? -0.734 13.511 0.162 1.00 94.25 89 VAL A C 1
ATOM 724 O O . VAL A 1 89 ? -1.656 13.780 0.922 1.00 94.25 89 VAL A O 1
ATOM 727 N N . LEU A 1 90 ? -0.306 12.260 -0.010 1.00 93.69 90 LEU A N 1
ATOM 728 C CA . LEU A 1 90 ? -0.899 11.121 0.679 1.00 93.69 90 LEU A CA 1
ATOM 729 C C . LEU A 1 90 ? -0.752 11.237 2.199 1.00 93.69 90 LEU A C 1
ATOM 731 O O . LEU A 1 90 ? -1.699 10.980 2.937 1.00 93.69 90 LEU A O 1
ATOM 735 N N . THR A 1 91 ? 0.416 11.675 2.665 1.00 93.69 91 THR A N 1
ATOM 736 C CA . THR A 1 91 ? 0.674 11.885 4.095 1.00 93.69 91 THR A CA 1
ATOM 737 C C . THR A 1 91 ? -0.216 13.001 4.655 1.00 93.69 91 THR A C 1
ATOM 739 O O . THR A 1 91 ? -0.783 12.859 5.737 1.00 93.69 91 THR A O 1
ATOM 742 N N . LEU A 1 92 ? -0.405 14.084 3.894 1.00 92.75 92 LEU A N 1
ATOM 743 C CA . LEU A 1 92 ? -1.325 15.170 4.245 1.00 92.75 92 LEU A CA 1
ATOM 744 C C . LEU A 1 92 ? -2.797 14.736 4.206 1.00 92.75 92 LEU A C 1
ATOM 746 O O . LEU A 1 92 ? -3.582 15.207 5.022 1.00 92.75 92 LEU A O 1
ATOM 750 N N . LEU A 1 93 ? -3.179 13.831 3.301 1.00 92.44 93 LEU A N 1
ATOM 751 C CA . LEU A 1 93 ? -4.531 13.271 3.258 1.00 92.44 93 LEU A CA 1
ATOM 752 C C . LEU A 1 93 ? -4.836 12.455 4.514 1.00 92.44 93 LEU A C 1
ATOM 754 O O . LEU A 1 93 ? -5.909 12.628 5.082 1.00 92.44 93 LEU A O 1
ATOM 758 N N . ILE A 1 94 ? -3.897 11.628 4.988 1.00 91.00 94 ILE A N 1
ATOM 759 C CA . ILE A 1 94 ? -4.052 10.905 6.263 1.00 91.00 94 ILE A CA 1
ATOM 760 C C . ILE A 1 94 ? -4.260 11.901 7.409 1.00 91.00 94 ILE A C 1
ATOM 762 O O . ILE A 1 94 ? -5.219 11.768 8.165 1.00 91.00 94 ILE A O 1
ATOM 766 N N . ALA A 1 95 ? -3.423 12.942 7.483 1.00 90.12 95 ALA A N 1
ATOM 767 C CA . ALA A 1 95 ? -3.552 13.991 8.494 1.00 90.12 95 ALA A CA 1
ATOM 768 C C . ALA A 1 95 ? -4.913 14.706 8.427 1.00 90.12 95 ALA A C 1
ATOM 770 O O . ALA A 1 95 ? -5.550 14.934 9.452 1.00 90.12 95 ALA A O 1
ATOM 771 N N . GLY A 1 96 ? -5.377 15.045 7.221 1.00 89.12 96 GLY A N 1
ATOM 772 C CA . GLY A 1 96 ? -6.666 15.700 7.006 1.00 89.12 96 GLY A CA 1
ATOM 773 C C . GLY A 1 96 ? -7.854 14.817 7.391 1.00 89.12 96 GLY A C 1
ATOM 774 O O . GLY A 1 96 ? -8.807 15.305 7.993 1.00 89.12 96 GLY A O 1
ATOM 775 N N . ILE A 1 97 ? -7.777 13.514 7.102 1.00 89.50 97 ILE A N 1
ATOM 776 C CA . ILE A 1 97 ? -8.790 12.530 7.505 1.00 89.50 97 ILE A CA 1
ATOM 777 C C . ILE A 1 97 ? -8.832 12.398 9.034 1.00 89.50 97 ILE A C 1
ATOM 779 O O . ILE A 1 97 ? -9.917 12.427 9.608 1.00 89.50 97 ILE A O 1
ATOM 783 N N . ALA A 1 98 ? -7.674 12.330 9.699 1.00 87.56 98 ALA A N 1
ATOM 784 C CA . ALA A 1 98 ? -7.590 12.315 11.162 1.00 87.56 98 ALA A CA 1
ATOM 785 C C . ALA A 1 98 ? -8.159 13.598 11.796 1.00 87.56 98 ALA A C 1
ATOM 787 O O . ALA A 1 98 ? -8.853 13.562 12.814 1.00 87.56 98 ALA A O 1
ATOM 788 N N . TRP A 1 99 ? -7.899 14.754 11.178 1.00 87.62 99 TRP A N 1
ATOM 789 C CA . TRP A 1 99 ? -8.379 16.040 11.680 1.00 87.62 99 TRP A CA 1
ATOM 790 C C . TRP A 1 99 ? -9.904 16.184 11.574 1.00 87.62 99 TRP A C 1
ATOM 792 O O . TRP A 1 99 ? -10.515 16.825 12.428 1.00 87.62 99 TRP A O 1
ATOM 802 N N . TYR A 1 100 ? -10.544 15.542 10.594 1.00 83.88 100 TYR A N 1
ATOM 803 C CA . TYR A 1 100 ? -11.998 15.599 10.426 1.00 83.88 100 TYR A CA 1
ATOM 804 C C . TYR A 1 100 ? -12.782 15.093 11.656 1.00 83.88 100 TYR A C 1
ATOM 806 O O . TYR A 1 100 ? -13.857 15.618 11.937 1.00 83.88 100 TYR A O 1
ATOM 814 N N . ASP A 1 101 ? -12.239 14.150 12.440 1.00 76.19 101 ASP A N 1
ATOM 815 C CA . ASP A 1 101 ? -12.878 13.682 13.688 1.00 76.19 101 ASP A CA 1
ATOM 816 C C . ASP A 1 101 ? -12.518 14.532 14.928 1.00 76.19 101 ASP A C 1
ATOM 818 O O . ASP A 1 101 ? -12.930 14.213 16.040 1.00 76.19 101 ASP A O 1
ATOM 822 N N . ASN A 1 102 ? -11.738 15.616 14.780 1.00 69.94 102 ASN A N 1
ATOM 823 C CA . ASN A 1 102 ? -11.174 16.417 15.885 1.00 69.94 102 ASN A CA 1
ATOM 824 C C . ASN A 1 102 ? -10.398 15.596 16.937 1.00 69.94 102 ASN A C 1
ATOM 826 O O . ASN A 1 102 ? -10.206 16.038 18.071 1.00 69.94 102 ASN A O 1
ATOM 830 N N . LYS A 1 103 ? -9.927 14.404 16.564 1.00 69.00 103 LYS A N 1
ATOM 831 C CA . LYS A 1 103 ? -9.203 13.472 17.431 1.00 69.00 103 LYS A CA 1
ATOM 832 C C . LYS A 1 103 ? -7.928 12.995 16.758 1.00 69.00 103 LYS A C 1
ATOM 834 O O . LYS A 1 103 ? -7.704 11.797 16.641 1.00 69.00 103 LYS A O 1
ATOM 839 N N . VAL A 1 104 ? -7.088 13.935 16.324 1.00 78.75 104 VAL A N 1
ATOM 840 C CA . VAL A 1 104 ? -5.734 13.571 15.898 1.00 78.75 104 VAL A CA 1
ATOM 841 C C . VAL A 1 104 ? -5.016 13.001 17.113 1.00 78.75 104 VAL A C 1
ATOM 843 O O . VAL A 1 104 ? -4.641 13.730 18.033 1.00 78.75 104 VAL A O 1
ATOM 846 N N . ASN A 1 105 ? -4.869 11.686 17.126 1.00 84.50 105 ASN A N 1
ATOM 847 C CA . ASN A 1 105 ? -4.251 10.952 18.206 1.00 84.50 105 ASN A CA 1
ATOM 848 C C . ASN A 1 105 ? -2.835 10.544 17.804 1.00 84.50 105 ASN A C 1
ATOM 850 O O . ASN A 1 105 ? -2.406 10.634 16.654 1.00 84.50 105 ASN A O 1
ATOM 854 N N . THR A 1 106 ? -2.086 10.030 18.775 1.00 86.31 106 THR A N 1
ATOM 855 C CA . THR A 1 106 ? -0.734 9.512 18.539 1.00 86.31 106 THR A CA 1
ATOM 856 C C . THR A 1 106 ? -0.708 8.398 17.481 1.00 86.31 106 THR A C 1
ATOM 858 O O . THR A 1 106 ? 0.311 8.205 16.823 1.00 86.31 106 THR A O 1
ATOM 861 N N . ILE A 1 107 ? -1.816 7.672 17.293 1.00 87.06 107 ILE A N 1
ATOM 862 C CA . ILE A 1 107 ? -1.945 6.589 16.304 1.00 87.06 107 ILE A CA 1
ATOM 863 C C . ILE A 1 107 ? -1.932 7.143 14.878 1.00 87.06 107 ILE A C 1
ATOM 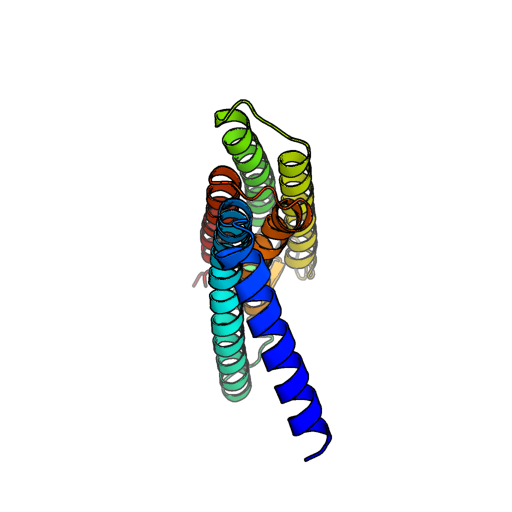865 O O . ILE A 1 107 ? -1.169 6.633 14.057 1.00 87.06 107 ILE A O 1
ATOM 869 N N . ASP A 1 108 ? -2.659 8.231 14.618 1.00 88.25 108 ASP A N 1
ATOM 870 C CA . ASP A 1 108 ? -2.672 8.906 13.316 1.00 88.25 108 ASP A CA 1
ATOM 871 C C . ASP A 1 108 ? -1.275 9.400 12.937 1.00 88.25 108 ASP A C 1
ATOM 873 O O . ASP A 1 108 ? -0.810 9.225 11.809 1.00 88.25 108 ASP A O 1
ATOM 877 N N . VAL A 1 109 ? -0.547 9.948 13.915 1.00 89.75 109 VAL A N 1
ATOM 878 C CA . VAL A 1 109 ? 0.846 10.375 13.727 1.00 89.75 109 VAL A CA 1
ATOM 879 C C . VAL A 1 109 ? 1.733 9.184 13.347 1.00 89.75 109 VAL A C 1
ATOM 881 O O . VAL A 1 109 ? 2.543 9.285 12.423 1.00 89.75 109 VAL A O 1
ATOM 884 N N . TRP A 1 110 ? 1.561 8.031 14.000 1.00 88.62 110 TRP A N 1
ATOM 885 C CA . TRP A 1 110 ? 2.278 6.806 13.635 1.00 88.62 110 TRP A CA 1
ATOM 886 C C . TRP A 1 110 ? 1.924 6.314 12.231 1.00 88.62 110 TRP A C 1
ATOM 888 O O . TRP A 1 110 ? 2.823 5.932 11.480 1.00 88.62 110 TRP A O 1
ATOM 898 N N . GLN A 1 111 ? 0.649 6.349 11.848 1.00 90.06 111 GLN A N 1
ATOM 899 C CA . GLN A 1 111 ? 0.196 5.976 10.507 1.00 90.06 111 GLN A CA 1
ATOM 900 C C . GLN A 1 111 ? 0.796 6.888 9.434 1.00 90.06 111 GLN A C 1
ATOM 902 O O . GLN A 1 111 ? 1.273 6.392 8.409 1.00 90.06 111 GLN A O 1
ATOM 907 N N . MET A 1 112 ? 0.860 8.198 9.683 1.00 92.50 112 MET A N 1
ATOM 908 C CA . MET A 1 112 ? 1.522 9.159 8.799 1.00 92.50 112 MET A CA 1
ATOM 909 C C . MET A 1 112 ? 3.012 8.848 8.636 1.00 92.50 112 MET A C 1
ATOM 911 O O . MET A 1 112 ? 3.493 8.725 7.510 1.00 92.50 112 MET A O 1
ATOM 915 N N . ILE A 1 113 ? 3.739 8.674 9.746 1.00 92.38 113 ILE A N 1
ATOM 916 C CA . ILE A 1 113 ? 5.182 8.386 9.731 1.00 92.38 113 ILE A CA 1
ATOM 917 C C . ILE A 1 113 ? 5.465 7.081 8.986 1.00 92.38 113 ILE A C 1
ATOM 919 O O . ILE A 1 113 ? 6.369 7.035 8.150 1.00 92.38 113 ILE A O 1
ATOM 923 N N . MET A 1 114 ? 4.692 6.028 9.258 1.00 91.00 114 MET A N 1
ATOM 924 C CA . MET A 1 114 ? 4.859 4.720 8.624 1.00 91.00 114 MET A CA 1
ATOM 925 C C . MET A 1 114 ? 4.544 4.777 7.127 1.00 91.00 114 MET A C 1
ATOM 927 O O . MET A 1 114 ? 5.319 4.253 6.327 1.00 91.00 114 MET A O 1
ATOM 931 N N . THR A 1 115 ? 3.464 5.462 6.734 1.00 92.69 115 THR A N 1
ATOM 932 C CA . THR A 1 115 ? 3.101 5.639 5.318 1.00 92.69 115 THR A CA 1
ATOM 933 C C . THR A 1 115 ? 4.179 6.408 4.571 1.00 92.69 115 THR A C 1
ATOM 935 O O . THR A 1 115 ? 4.633 5.957 3.516 1.00 92.69 115 THR A O 1
ATOM 938 N N . PHE A 1 116 ? 4.617 7.542 5.126 1.00 95.25 116 PHE A N 1
ATOM 939 C CA . PHE A 1 116 ? 5.655 8.370 4.528 1.00 95.25 116 PHE A CA 1
ATOM 940 C C . PHE A 1 116 ? 6.962 7.592 4.402 1.00 95.25 116 PHE A C 1
ATOM 942 O O . PHE A 1 116 ? 7.517 7.507 3.314 1.00 95.25 116 PHE A O 1
ATOM 949 N N . SER A 1 117 ? 7.423 6.960 5.484 1.00 93.62 117 SER A N 1
ATOM 950 C CA . SER A 1 117 ? 8.699 6.240 5.504 1.00 93.62 117 SER A CA 1
ATOM 951 C C . SER A 1 117 ? 8.697 5.060 4.538 1.00 93.62 117 SER A C 1
ATOM 953 O O . SER A 1 117 ? 9.623 4.923 3.744 1.00 93.62 117 SER A O 1
ATOM 955 N N . ALA A 1 118 ? 7.652 4.225 4.553 1.00 92.75 118 ALA A N 1
ATOM 956 C CA . ALA A 1 118 ? 7.556 3.077 3.657 1.00 92.75 118 ALA A CA 1
ATOM 957 C C . ALA A 1 118 ? 7.498 3.510 2.184 1.00 92.75 118 ALA A C 1
ATOM 959 O O . ALA A 1 118 ? 8.210 2.948 1.351 1.00 92.75 118 ALA A O 1
ATOM 960 N N . SER A 1 119 ? 6.708 4.541 1.871 1.00 93.19 119 SER A N 1
ATOM 961 C CA . SER A 1 119 ? 6.584 5.057 0.502 1.00 93.19 119 SER A CA 1
ATOM 962 C C . SER A 1 119 ? 7.844 5.778 0.041 1.00 93.19 119 SER A C 1
ATOM 964 O O . SER A 1 119 ? 8.260 5.599 -1.096 1.00 93.19 119 SER A O 1
ATOM 966 N N . PHE A 1 120 ? 8.511 6.524 0.920 1.00 93.12 120 PHE A N 1
ATOM 967 C CA . PHE A 1 120 ? 9.772 7.193 0.615 1.00 93.12 120 PHE A CA 1
ATOM 968 C C . PHE A 1 120 ? 10.916 6.194 0.406 1.00 93.12 120 PHE A C 1
ATOM 970 O O . PHE A 1 120 ? 11.706 6.330 -0.525 1.00 93.12 120 PHE A O 1
ATOM 977 N N . ILE A 1 121 ? 10.984 5.139 1.220 1.00 93.06 121 ILE A N 1
ATOM 978 C CA . ILE A 1 121 ? 11.927 4.038 1.004 1.00 93.06 121 ILE A CA 1
ATOM 979 C C . ILE A 1 121 ? 11.659 3.387 -0.357 1.00 93.06 121 ILE A C 1
ATOM 981 O O . ILE A 1 121 ? 12.600 3.161 -1.121 1.00 93.06 121 ILE A O 1
ATOM 985 N N . TRP A 1 122 ? 10.392 3.117 -0.688 1.00 91.44 122 TRP A N 1
ATOM 986 C CA . TRP A 1 122 ? 10.024 2.553 -1.986 1.00 91.44 122 TRP A CA 1
ATOM 987 C C . TRP A 1 122 ? 10.382 3.481 -3.151 1.00 91.44 122 TRP A C 1
ATOM 989 O O . TRP A 1 122 ? 10.989 3.022 -4.115 1.00 91.44 122 TRP A O 1
ATOM 999 N N . HIS A 1 123 ? 10.119 4.783 -3.025 1.00 91.19 123 HIS A N 1
ATOM 1000 C CA . HIS A 1 123 ? 10.556 5.818 -3.962 1.00 91.19 123 HIS A CA 1
ATOM 1001 C C . HIS A 1 123 ? 12.065 5.739 -4.210 1.00 91.19 123 HIS A C 1
ATOM 1003 O O . HIS A 1 123 ? 12.518 5.632 -5.351 1.00 91.19 123 HIS A O 1
ATOM 1009 N N . CYS A 1 124 ? 12.860 5.716 -3.138 1.00 88.75 124 CYS A N 1
ATOM 1010 C CA . CYS A 1 124 ? 14.303 5.564 -3.250 1.00 88.75 124 CYS A CA 1
ATOM 1011 C C . CYS A 1 124 ? 14.684 4.264 -3.966 1.00 88.75 124 CYS A C 1
ATOM 1013 O O . CYS A 1 124 ? 15.599 4.286 -4.777 1.00 88.75 124 CYS A O 1
ATOM 1015 N N . PHE A 1 125 ? 14.010 3.139 -3.716 1.00 87.38 125 PHE A N 1
ATOM 1016 C CA . PHE A 1 125 ? 14.300 1.887 -4.420 1.00 87.38 125 PHE A CA 1
ATOM 1017 C C . PHE A 1 125 ? 13.930 1.929 -5.904 1.00 87.38 125 PHE A C 1
ATOM 1019 O O . PHE A 1 125 ? 14.728 1.484 -6.732 1.00 87.38 125 PHE A O 1
ATOM 1026 N N . LEU A 1 126 ? 12.756 2.465 -6.237 1.00 85.12 126 LEU A N 1
ATOM 1027 C CA . LEU A 1 126 ? 12.232 2.513 -7.599 1.00 85.12 126 LEU A CA 1
ATOM 1028 C C . LEU A 1 126 ? 13.098 3.404 -8.501 1.00 85.12 126 LEU A C 1
ATOM 1030 O O . LEU A 1 126 ? 13.405 3.025 -9.628 1.00 85.12 126 LEU A O 1
ATOM 1034 N N . PHE A 1 127 ? 13.563 4.542 -7.978 1.00 84.50 127 PHE A N 1
ATOM 1035 C CA . PHE A 1 127 ? 14.346 5.535 -8.724 1.00 84.50 127 PHE A CA 1
ATOM 1036 C C . PHE A 1 127 ? 15.866 5.466 -8.471 1.00 84.50 127 PHE A C 1
ATOM 1038 O O . PHE A 1 127 ? 16.592 6.394 -8.821 1.00 84.50 127 PHE A O 1
ATOM 1045 N N . ARG A 1 128 ? 16.379 4.392 -7.850 1.00 75.56 128 ARG A N 1
ATOM 1046 C CA . ARG A 1 128 ? 17.831 4.186 -7.636 1.00 75.56 128 ARG A CA 1
ATOM 1047 C C . ARG A 1 128 ? 18.520 3.430 -8.774 1.00 75.56 128 ARG A C 1
ATOM 1049 O O . ARG A 1 128 ? 19.746 3.473 -8.870 1.00 75.56 128 ARG A O 1
ATOM 1056 N N . LYS A 1 129 ? 17.783 2.692 -9.609 1.00 59.50 129 LYS A N 1
ATOM 1057 C CA . LYS A 1 129 ? 18.386 1.869 -10.670 1.00 59.50 129 LYS A CA 1
ATOM 1058 C C . LYS A 1 129 ? 18.860 2.732 -11.852 1.00 59.50 129 LYS A C 1
ATOM 1060 O O . LYS A 1 129 ? 18.046 3.238 -12.613 1.00 59.50 129 LYS A O 1
ATOM 1065 N N . LYS A 1 130 ? 20.195 2.838 -11.930 1.00 54.28 130 LYS A N 1
ATOM 1066 C CA . LYS A 1 130 ? 21.094 3.263 -13.020 1.00 54.28 130 LYS A CA 1
ATOM 1067 C C . LYS A 1 130 ? 20.527 4.209 -14.086 1.00 54.28 130 LYS A C 1
ATOM 1069 O O . LYS A 1 130 ? 19.824 3.809 -15.007 1.00 54.28 130 LYS A O 1
ATOM 1074 N N . GLU A 1 131 ? 21.013 5.442 -13.989 1.00 51.84 131 GLU A N 1
ATOM 1075 C CA . GLU A 1 131 ? 21.227 6.396 -15.076 1.00 51.84 131 GLU A CA 1
ATOM 1076 C C . GLU A 1 131 ? 22.155 5.779 -16.145 1.00 51.84 131 GLU A C 1
ATOM 1078 O O . GLU A 1 131 ? 23.338 6.097 -16.197 1.00 51.84 131 GLU A O 1
ATOM 1083 N N . ASP A 1 132 ? 21.676 4.856 -16.985 1.00 49.66 132 ASP A N 1
ATOM 1084 C CA . ASP A 1 132 ? 22.541 4.331 -18.060 1.00 49.66 132 ASP A CA 1
ATOM 1085 C C . ASP A 1 132 ? 22.746 5.374 -19.178 1.00 49.66 132 ASP A C 1
ATOM 1087 O O . ASP A 1 132 ? 23.752 5.330 -19.878 1.00 49.66 132 ASP A O 1
ATOM 1091 N N . TYR A 1 133 ? 21.865 6.382 -19.279 1.00 47.91 133 TYR A N 1
ATOM 1092 C CA . TYR A 1 133 ? 22.032 7.548 -20.156 1.00 47.91 133 TYR A CA 1
ATOM 1093 C C . TYR A 1 133 ? 21.385 8.805 -19.550 1.00 47.91 133 TYR A C 1
ATOM 1095 O O . TYR A 1 133 ? 20.292 9.207 -19.944 1.00 47.91 133 TYR A O 1
ATOM 1103 N N . GLY A 1 134 ? 22.052 9.413 -18.566 1.00 48.31 134 GLY A N 1
ATOM 1104 C CA . GLY A 1 134 ? 21.896 10.822 -18.167 1.00 48.31 134 GLY A CA 1
ATOM 1105 C C . GLY A 1 134 ? 20.608 11.250 -17.450 1.00 48.31 134 GLY A C 1
ATOM 1106 O O . GLY A 1 134 ? 20.692 12.082 -16.557 1.00 48.31 134 GLY A O 1
ATOM 1107 N N . GLU A 1 135 ? 19.432 10.719 -17.795 1.00 54.97 135 GLU A N 1
ATOM 1108 C CA . GLU A 1 135 ? 18.138 11.189 -17.254 1.00 54.97 135 GLU A CA 1
ATOM 1109 C C . GLU A 1 135 ? 17.021 10.129 -17.254 1.00 54.97 135 GLU A C 1
ATOM 1111 O O . GLU A 1 135 ? 15.889 10.409 -16.845 1.00 54.97 135 GLU A O 1
ATOM 1116 N N . ILE A 1 136 ? 17.312 8.915 -17.731 1.00 59.28 136 ILE A N 1
ATOM 1117 C CA . ILE A 1 136 ? 16.302 7.890 -17.994 1.00 59.28 136 ILE A CA 1
ATOM 1118 C C . ILE A 1 136 ? 16.537 6.683 -17.081 1.00 59.28 136 ILE A C 1
ATOM 1120 O O . ILE A 1 136 ? 17.555 6.002 -17.187 1.00 59.28 136 ILE A O 1
ATOM 1124 N N . MET A 1 137 ? 15.573 6.409 -16.201 1.00 72.94 137 MET A N 1
ATOM 1125 C CA . MET A 1 137 ? 15.544 5.211 -15.350 1.00 72.94 137 MET A CA 1
ATOM 1126 C C . MET A 1 137 ? 14.629 4.170 -15.992 1.00 72.94 137 MET A C 1
ATOM 1128 O O . MET A 1 137 ? 13.609 4.534 -16.564 1.00 72.94 137 MET A O 1
ATOM 1132 N N . SER A 1 138 ? 14.942 2.880 -15.912 1.00 75.31 138 SER A N 1
ATOM 1133 C CA . SER A 1 138 ? 14.087 1.831 -16.489 1.00 75.31 138 SER A CA 1
ATOM 1134 C C . SER A 1 138 ? 13.428 0.973 -15.409 1.00 75.31 138 SER A C 1
ATOM 1136 O O . SER A 1 138 ? 14.052 0.611 -14.412 1.00 75.31 138 SER A O 1
ATOM 1138 N N . ALA A 1 139 ? 12.154 0.635 -15.613 1.00 80.56 139 ALA A N 1
ATOM 1139 C CA . ALA A 1 139 ? 11.458 -0.402 -14.859 1.00 80.56 139 ALA A CA 1
ATOM 1140 C C . ALA A 1 139 ? 11.378 -1.679 -15.685 1.00 80.56 139 ALA A C 1
ATOM 1142 O O . ALA A 1 139 ? 10.913 -1.664 -16.825 1.00 80.56 139 ALA A O 1
ATOM 1143 N N . THR A 1 140 ? 11.764 -2.790 -15.070 1.00 82.94 140 THR A N 1
ATOM 1144 C CA . THR A 1 140 ? 11.609 -4.134 -15.637 1.00 82.94 140 THR A CA 1
ATOM 1145 C C . THR A 1 140 ? 10.260 -4.755 -15.267 1.00 82.94 140 THR A C 1
ATOM 1147 O O . THR A 1 140 ? 9.532 -4.258 -14.397 1.00 82.94 140 THR A O 1
ATOM 1150 N N . VAL A 1 141 ? 9.931 -5.894 -15.884 1.00 77.69 141 VAL A N 1
ATOM 1151 C CA . VAL A 1 141 ? 8.802 -6.748 -15.462 1.00 77.69 141 VAL A CA 1
ATOM 1152 C C . VAL A 1 141 ? 8.907 -7.104 -13.982 1.00 77.69 141 VAL A C 1
ATOM 1154 O O . VAL A 1 141 ? 7.916 -7.025 -13.251 1.00 77.69 141 VAL A O 1
ATOM 1157 N N . TYR A 1 142 ? 10.113 -7.422 -13.517 1.00 80.56 142 TYR A N 1
ATOM 1158 C CA . TYR A 1 142 ? 10.363 -7.734 -12.117 1.00 80.56 142 TYR A CA 1
ATOM 1159 C C . TYR A 1 142 ? 10.088 -6.552 -11.173 1.00 80.56 142 TYR A C 1
ATOM 1161 O O . TYR A 1 142 ? 9.469 -6.734 -10.121 1.00 80.56 142 TYR A O 1
ATOM 1169 N N . ASP A 1 143 ? 10.481 -5.335 -11.552 1.00 83.25 143 AS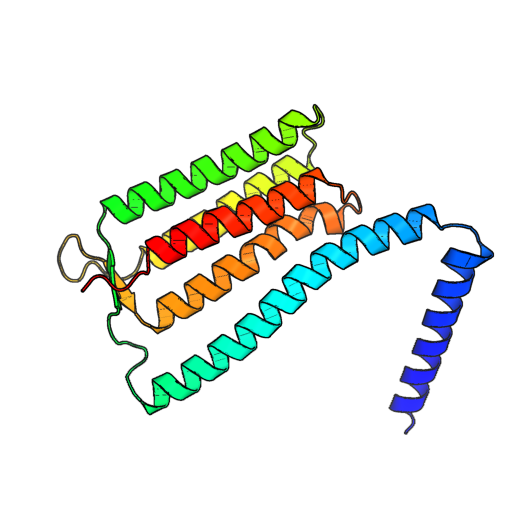P A N 1
ATOM 1170 C CA . ASP A 1 143 ? 10.232 -4.139 -10.740 1.00 83.25 143 ASP A CA 1
ATOM 1171 C C . ASP A 1 143 ? 8.730 -3.830 -10.646 1.00 83.25 143 ASP A C 1
ATOM 1173 O O . ASP A 1 143 ? 8.234 -3.539 -9.560 1.00 83.25 143 ASP A O 1
ATOM 1177 N N . ARG A 1 144 ? 7.970 -4.028 -11.732 1.00 83.88 144 ARG A N 1
ATOM 1178 C CA . ARG A 1 144 ? 6.501 -3.905 -11.724 1.00 83.88 144 ARG A CA 1
ATOM 1179 C C . ARG A 1 144 ? 5.827 -4.870 -10.747 1.00 83.88 144 ARG A C 1
ATOM 1181 O O . ARG A 1 144 ? 4.805 -4.537 -10.147 1.00 83.88 144 ARG A O 1
ATOM 1188 N N . ILE A 1 145 ? 6.349 -6.086 -10.620 1.00 82.19 145 ILE A N 1
ATOM 1189 C CA . ILE A 1 145 ? 5.813 -7.074 -9.680 1.00 82.19 145 ILE A CA 1
ATOM 1190 C C . ILE A 1 145 ? 6.094 -6.642 -8.243 1.00 82.19 145 ILE A C 1
ATOM 1192 O O . ILE A 1 145 ? 5.183 -6.666 -7.417 1.00 82.19 145 ILE A O 1
ATOM 1196 N N . LYS A 1 146 ? 7.330 -6.225 -7.943 1.00 85.06 146 LYS A N 1
ATOM 1197 C CA . LYS A 1 146 ? 7.678 -5.723 -6.607 1.00 85.06 146 LYS A CA 1
ATOM 1198 C C . LYS A 1 146 ? 6.849 -4.504 -6.226 1.00 85.06 146 LYS A C 1
ATOM 1200 O O . LYS A 1 146 ? 6.375 -4.431 -5.100 1.00 85.06 146 LYS A O 1
ATOM 1205 N N . ASP A 1 147 ? 6.637 -3.606 -7.178 1.00 87.94 147 ASP A N 1
ATOM 1206 C CA . ASP A 1 147 ? 5.812 -2.418 -7.017 1.00 87.94 147 ASP A CA 1
ATOM 1207 C C . ASP A 1 147 ? 4.366 -2.760 -6.656 1.00 87.94 147 ASP A C 1
ATOM 1209 O O . ASP A 1 147 ? 3.825 -2.259 -5.674 1.00 87.94 147 ASP A O 1
ATOM 1213 N N . GLN A 1 148 ? 3.766 -3.718 -7.366 1.00 84.44 148 GLN A N 1
ATOM 1214 C CA . GLN A 1 148 ? 2.445 -4.211 -6.992 1.00 84.44 148 GLN A CA 1
ATOM 1215 C C . GLN A 1 148 ? 2.457 -4.822 -5.590 1.00 84.44 148 GLN A C 1
ATOM 1217 O O . GLN A 1 148 ? 1.587 -4.501 -4.791 1.00 84.44 148 GLN A O 1
ATOM 1222 N N . ILE A 1 149 ? 3.433 -5.668 -5.253 1.00 84.56 149 ILE A N 1
ATOM 1223 C CA . ILE A 1 149 ? 3.528 -6.244 -3.902 1.00 84.56 149 ILE A CA 1
ATOM 1224 C C . ILE A 1 149 ? 3.596 -5.134 -2.847 1.00 84.56 149 ILE A C 1
ATOM 1226 O O . ILE A 1 149 ? 2.875 -5.208 -1.854 1.00 84.56 149 ILE A O 1
ATOM 1230 N N . PHE A 1 150 ? 4.394 -4.093 -3.085 1.00 88.31 150 PHE A N 1
ATOM 1231 C CA . PHE A 1 150 ? 4.505 -2.938 -2.203 1.00 88.31 150 PHE A CA 1
ATOM 1232 C C . PHE A 1 150 ? 3.160 -2.218 -2.019 1.00 88.31 150 PHE A C 1
ATOM 1234 O O . PHE A 1 150 ? 2.726 -2.035 -0.883 1.00 88.31 150 PHE A O 1
ATOM 1241 N N . VAL A 1 151 ? 2.451 -1.894 -3.105 1.00 87.06 151 VAL A N 1
ATOM 1242 C CA . VAL A 1 151 ? 1.146 -1.205 -3.055 1.00 87.06 151 VAL A CA 1
ATOM 1243 C C . VAL A 1 151 ? 0.105 -1.984 -2.245 1.00 87.06 151 VAL A C 1
ATOM 1245 O O . VAL A 1 151 ? -0.697 -1.380 -1.540 1.00 87.06 151 VAL A O 1
ATOM 1248 N N . PHE A 1 152 ? 0.100 -3.317 -2.321 1.00 83.31 152 PHE A N 1
ATOM 1249 C CA . PHE A 1 152 ? -0.824 -4.137 -1.526 1.00 83.31 152 PHE A CA 1
ATOM 1250 C C . PHE A 1 152 ? -0.331 -4.390 -0.092 1.00 83.31 152 PHE A C 1
ATOM 1252 O O . PHE A 1 152 ? -1.143 -4.685 0.782 1.00 83.31 152 PHE A O 1
ATOM 1259 N N . PHE A 1 153 ? 0.973 -4.275 0.163 1.00 83.19 153 PHE A N 1
ATOM 1260 C CA . PHE A 1 153 ? 1.554 -4.410 1.498 1.00 83.19 153 PHE A CA 1
ATOM 1261 C C . PHE A 1 153 ? 1.408 -3.129 2.329 1.00 83.19 153 PHE A C 1
ATOM 1263 O O . PHE A 1 153 ? 1.157 -3.199 3.528 1.00 83.19 153 PHE A O 1
ATOM 1270 N N . LEU A 1 154 ? 1.509 -1.955 1.705 1.00 85.75 154 LEU A N 1
ATOM 1271 C CA . LEU A 1 154 ? 1.455 -0.663 2.389 1.00 85.75 154 LEU A CA 1
ATOM 1272 C C . LEU A 1 154 ? 0.191 -0.470 3.262 1.00 85.75 154 LEU A C 1
ATOM 1274 O O . LEU A 1 154 ? 0.346 -0.078 4.415 1.00 85.75 154 LEU A O 1
ATOM 1278 N N . PRO A 1 155 ? -1.035 -0.816 2.822 1.00 83.06 155 PRO A N 1
ATOM 1279 C CA . PRO A 1 155 ? -2.232 -0.755 3.667 1.00 83.06 155 PRO A CA 1
ATOM 1280 C C . PRO A 1 155 ? -2.124 -1.608 4.938 1.00 83.06 155 PRO A C 1
ATOM 1282 O O . PRO A 1 155 ? -2.622 -1.213 5.987 1.00 83.06 155 PRO A O 1
ATOM 1285 N N . ILE A 1 156 ? -1.435 -2.754 4.871 1.00 82.50 156 ILE A N 1
ATOM 1286 C CA . ILE A 1 156 ? -1.186 -3.625 6.031 1.00 82.50 156 ILE A CA 1
ATOM 1287 C C . ILE A 1 156 ? -0.246 -2.922 7.018 1.00 82.50 156 ILE A C 1
ATOM 1289 O O . ILE A 1 156 ? -0.476 -2.970 8.222 1.00 82.50 156 ILE A O 1
ATOM 1293 N N . VAL A 1 157 ? 0.768 -2.211 6.515 1.00 84.31 157 VAL A N 1
ATOM 1294 C CA . VAL A 1 157 ? 1.683 -1.405 7.341 1.00 84.31 157 VAL A CA 1
ATOM 1295 C C . VAL A 1 157 ? 0.933 -0.282 8.068 1.00 84.31 157 VAL A C 1
ATOM 1297 O O . VAL A 1 157 ? 1.164 -0.060 9.257 1.00 84.31 157 VAL A O 1
ATOM 1300 N N . VAL A 1 158 ? -0.004 0.387 7.395 1.00 84.81 158 VAL A N 1
ATOM 1301 C CA . VAL A 1 158 ? -0.833 1.461 7.983 1.00 84.81 158 VAL A CA 1
ATOM 1302 C C . VAL A 1 158 ? -1.854 0.927 8.991 1.00 84.81 158 VAL A C 1
ATOM 1304 O O . VAL A 1 158 ? -2.193 1.594 9.961 1.00 84.81 158 VAL A O 1
ATOM 1307 N N . LEU A 1 159 ? -2.309 -0.306 8.805 1.00 80.19 159 LEU A N 1
ATOM 1308 C CA . LEU A 1 159 ? -3.212 -0.999 9.719 1.00 80.19 159 LEU A CA 1
ATOM 1309 C C . LEU A 1 159 ? -2.506 -1.464 11.013 1.00 80.19 159 LEU A C 1
ATOM 1311 O O . LEU A 1 159 ? -3.160 -1.672 12.034 1.00 80.19 159 LEU A O 1
ATOM 1315 N N . THR A 1 160 ? -1.178 -1.628 11.007 1.00 79.75 160 THR A N 1
ATOM 1316 C CA . THR A 1 160 ? -0.436 -2.153 12.170 1.00 79.75 160 THR A CA 1
ATOM 1317 C C . THR A 1 160 ? -0.590 -1.313 13.446 1.00 79.75 160 THR A C 1
ATOM 1319 O O . THR A 1 160 ? -0.887 -1.903 14.485 1.00 79.75 160 THR A O 1
ATOM 1322 N N . PRO A 1 161 ? -0.420 0.026 13.425 1.00 80.44 161 PRO A N 1
ATOM 1323 C CA . PRO A 1 161 ? -0.606 0.852 14.617 1.00 80.44 161 PRO A CA 1
ATOM 1324 C C . PRO A 1 161 ? -1.988 0.691 15.279 1.00 80.44 161 PRO A C 1
ATOM 1326 O O . PRO A 1 161 ? -2.019 0.276 16.440 1.00 80.44 161 PRO A O 1
ATOM 1329 N N . PRO A 1 162 ? -3.133 0.902 14.600 1.00 76.06 162 PRO A N 1
ATOM 1330 C CA . PRO A 1 162 ? -4.436 0.790 15.261 1.00 76.06 162 PRO A CA 1
ATOM 1331 C C . PRO A 1 162 ? -4.750 -0.646 15.720 1.00 76.06 162 PRO A C 1
ATOM 1333 O O . PRO A 1 162 ? -5.428 -0.835 16.734 1.00 76.06 162 PRO A O 1
ATOM 1336 N N . LEU A 1 163 ? -4.196 -1.673 15.054 1.00 72.56 163 LEU A N 1
ATOM 1337 C CA . LEU A 1 163 ? -4.258 -3.061 15.531 1.00 72.56 163 LEU A CA 1
ATOM 1338 C C . LEU A 1 163 ? -3.517 -3.258 16.860 1.00 72.56 163 LEU A C 1
ATOM 1340 O O . LEU A 1 163 ? -4.065 -3.856 17.788 1.00 72.56 163 LEU A O 1
ATOM 1344 N N . LEU A 1 164 ? -2.280 -2.761 16.968 1.00 74.88 164 LEU A N 1
ATOM 1345 C CA . LEU A 1 164 ? -1.459 -2.905 18.175 1.00 74.88 164 LEU A CA 1
ATOM 1346 C C . LEU A 1 164 ? -2.065 -2.161 19.369 1.00 74.88 164 LEU A C 1
ATOM 1348 O O . LEU A 1 164 ? -2.056 -2.679 20.486 1.00 74.88 164 LEU A O 1
ATOM 1352 N N . TYR A 1 165 ? -2.644 -0.984 19.125 1.00 72.06 165 TYR A N 1
ATOM 1353 C CA . TYR A 1 165 ? -3.290 -0.170 20.154 1.00 72.06 165 TYR A CA 1
ATOM 1354 C C . TYR A 1 165 ? -4.768 -0.522 20.391 1.00 72.06 165 TYR A C 1
ATOM 1356 O O . TYR A 1 165 ? -5.410 0.114 21.226 1.00 72.06 165 TYR A O 1
ATOM 1364 N N . ARG A 1 166 ? -5.319 -1.537 19.701 1.00 66.75 166 ARG A N 1
ATOM 1365 C CA . ARG A 1 166 ? -6.709 -2.030 19.846 1.00 66.75 166 ARG A CA 1
ATOM 1366 C C . ARG A 1 166 ? -7.779 -0.932 19.755 1.00 66.75 166 ARG A C 1
ATOM 1368 O O . ARG A 1 166 ? -8.821 -1.009 20.404 1.00 66.75 166 ARG A O 1
ATOM 1375 N N . THR A 1 167 ? -7.516 0.090 18.958 1.00 69.69 167 THR A N 1
ATOM 1376 C CA . THR A 1 167 ? -8.294 1.340 18.882 1.00 69.69 167 THR A CA 1
ATOM 1377 C C . THR A 1 167 ? -8.768 1.563 17.456 1.00 69.69 167 THR A C 1
ATOM 1379 O O . THR A 1 167 ? -8.701 2.656 16.928 1.00 69.69 167 THR A O 1
ATOM 1382 N N . PHE A 1 168 ? -9.244 0.477 16.845 1.00 70.69 168 PHE A N 1
ATOM 1383 C CA . PHE A 1 168 ? -9.649 0.452 15.451 1.00 70.69 168 PHE A CA 1
ATOM 1384 C C . PHE A 1 168 ? -10.989 1.154 15.250 1.00 70.69 168 PHE A C 1
ATOM 1386 O O . PHE A 1 168 ? -12.020 0.667 15.731 1.00 70.69 168 PHE A O 1
ATOM 1393 N N . ASP A 1 169 ? -10.985 2.260 14.521 1.00 76.88 169 ASP A N 1
ATOM 1394 C CA . ASP A 1 169 ? -12.185 3.031 14.227 1.00 76.88 169 ASP A CA 1
ATOM 1395 C C . ASP A 1 169 ? -12.515 3.065 12.721 1.00 76.88 169 ASP A C 1
ATOM 1397 O O . ASP A 1 169 ? -12.013 2.278 11.909 1.00 76.88 169 ASP A O 1
ATOM 1401 N N . ILE A 1 170 ? -13.494 3.893 12.348 1.00 80.19 170 ILE A N 1
ATOM 1402 C CA . ILE A 1 170 ? -13.889 4.066 10.946 1.00 80.19 170 ILE A CA 1
ATOM 1403 C C . ILE A 1 170 ? -12.923 4.986 10.189 1.00 80.19 170 ILE A C 1
ATOM 1405 O O . ILE A 1 170 ? -12.786 4.857 8.973 1.00 80.19 170 ILE A O 1
ATOM 1409 N N . ILE A 1 171 ? -12.239 5.884 10.898 1.00 85.00 171 ILE A N 1
ATOM 1410 C CA . ILE A 1 171 ? -11.264 6.822 10.344 1.00 85.00 171 ILE A CA 1
ATOM 1411 C C . ILE A 1 171 ? -10.036 6.040 9.875 1.00 85.00 171 ILE A C 1
ATOM 1413 O O . ILE A 1 171 ? -9.638 6.195 8.722 1.00 85.00 171 ILE A O 1
ATOM 1417 N N . ASP A 1 172 ? -9.548 5.095 10.679 1.00 83.56 172 ASP A N 1
ATOM 1418 C CA . ASP A 1 172 ? -8.500 4.137 10.323 1.00 83.56 172 ASP A CA 1
ATOM 1419 C C . ASP A 1 172 ? -8.825 3.406 9.015 1.00 83.56 172 ASP A C 1
ATOM 1421 O O . ASP A 1 172 ? -7.999 3.300 8.107 1.00 83.56 172 ASP A O 1
ATOM 1425 N N . GLN A 1 173 ? -10.061 2.916 8.878 1.00 82.25 173 GLN A N 1
ATOM 1426 C CA . 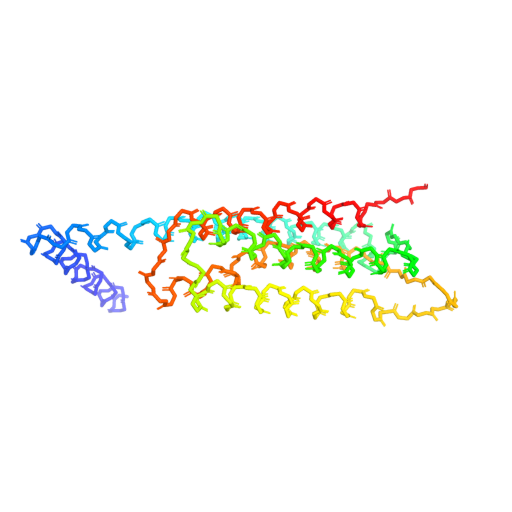GLN A 1 173 ? -10.500 2.207 7.672 1.00 82.25 173 GLN A CA 1
ATOM 1427 C C . GLN A 1 173 ? -10.469 3.115 6.443 1.00 82.25 173 GLN A C 1
ATOM 1429 O O . GLN A 1 173 ? -9.990 2.705 5.383 1.00 82.25 173 GLN A O 1
ATOM 1434 N N . ILE A 1 174 ? -10.945 4.354 6.583 1.00 86.62 174 ILE A N 1
ATOM 1435 C CA . ILE A 1 174 ? -10.931 5.347 5.505 1.00 86.62 174 ILE A CA 1
ATOM 1436 C C . ILE A 1 174 ? -9.489 5.698 5.126 1.00 86.62 174 ILE A C 1
ATOM 1438 O O . ILE A 1 174 ? -9.177 5.757 3.935 1.00 86.62 174 ILE A O 1
ATOM 1442 N N . GLN A 1 175 ? -8.593 5.875 6.099 1.00 88.88 175 GLN A N 1
ATOM 1443 C CA . GLN A 1 175 ? -7.174 6.135 5.851 1.00 88.88 175 GLN A CA 1
ATOM 1444 C C . GLN A 1 175 ? -6.524 4.982 5.075 1.00 88.88 175 GLN A C 1
ATOM 1446 O O . GLN A 1 175 ? -5.869 5.219 4.062 1.00 88.88 175 GLN A O 1
ATOM 1451 N N . ILE A 1 176 ? -6.761 3.729 5.471 1.00 87.00 176 ILE A N 1
ATOM 1452 C CA . ILE A 1 176 ? -6.208 2.539 4.801 1.00 87.00 176 ILE A CA 1
ATOM 1453 C C . ILE A 1 176 ? -6.714 2.427 3.359 1.00 87.00 176 ILE A C 1
ATOM 1455 O O . ILE A 1 176 ? -5.927 2.193 2.438 1.00 87.00 176 ILE A O 1
ATOM 1459 N N . VAL A 1 177 ? -8.020 2.617 3.141 1.00 86.62 177 VAL A N 1
ATOM 1460 C CA . VAL A 1 177 ? -8.616 2.608 1.796 1.00 86.62 177 VAL A CA 1
ATOM 1461 C C . VAL A 1 177 ? -8.061 3.752 0.948 1.00 86.62 177 VAL A C 1
ATOM 1463 O O . VAL A 1 177 ? -7.779 3.549 -0.232 1.00 86.62 177 VAL A O 1
ATOM 1466 N N . THR A 1 178 ? -7.843 4.926 1.542 1.00 89.62 178 THR A N 1
ATOM 1467 C CA . THR A 1 178 ? -7.249 6.087 0.865 1.00 89.62 178 THR A CA 1
ATOM 1468 C C . THR A 1 178 ? -5.811 5.799 0.447 1.00 89.62 178 THR A C 1
ATOM 1470 O O . THR A 1 178 ? -5.467 5.995 -0.719 1.00 89.62 178 THR A O 1
ATOM 1473 N N . VAL A 1 179 ? -4.989 5.257 1.351 1.00 90.25 179 VAL A N 1
ATOM 1474 C CA . VAL A 1 179 ? -3.609 4.838 1.064 1.00 90.25 179 VAL A CA 1
ATOM 1475 C C . VAL A 1 179 ? -3.570 3.827 -0.066 1.00 90.25 179 VAL A C 1
ATOM 1477 O O . VAL A 1 179 ? -2.844 4.027 -1.040 1.00 90.25 179 VAL A O 1
ATOM 1480 N N . PHE A 1 180 ? -4.392 2.781 0.013 1.00 89.00 180 PHE A N 1
ATOM 1481 C CA . PHE A 1 180 ? -4.471 1.791 -1.051 1.00 89.00 180 PHE A CA 1
ATOM 1482 C C . PHE A 1 180 ? -4.904 2.419 -2.380 1.00 89.00 180 PHE A C 1
ATOM 1484 O O . PHE A 1 180 ? -4.251 2.209 -3.397 1.00 89.00 180 PHE A O 1
ATOM 1491 N N . GLY A 1 181 ? -5.988 3.196 -2.383 1.00 87.50 181 GLY A N 1
ATOM 1492 C CA . GLY A 1 181 ? -6.581 3.761 -3.592 1.00 87.50 181 GLY A CA 1
ATOM 1493 C C . GLY A 1 181 ? -5.652 4.734 -4.312 1.00 87.50 181 GLY A C 1
ATOM 1494 O O . GLY A 1 181 ? -5.448 4.600 -5.520 1.00 87.50 181 GLY A O 1
ATOM 1495 N N . VAL A 1 182 ? -5.051 5.671 -3.574 1.00 92.00 182 VAL A N 1
ATOM 1496 C CA . VAL A 1 182 ? -4.121 6.668 -4.126 1.00 92.00 182 VAL A CA 1
ATOM 1497 C C . VAL A 1 182 ? -2.873 5.985 -4.672 1.00 92.00 182 VAL A C 1
ATOM 1499 O O . VAL A 1 182 ? -2.521 6.206 -5.832 1.00 92.00 182 VAL A O 1
ATOM 1502 N N . MET A 1 183 ? -2.242 5.105 -3.888 1.00 91.81 183 MET A N 1
ATOM 1503 C CA . MET A 1 183 ? -1.021 4.420 -4.321 1.00 91.81 183 MET A CA 1
ATOM 1504 C C . MET A 1 183 ? -1.291 3.478 -5.487 1.00 91.81 183 MET A C 1
ATOM 1506 O O . MET A 1 183 ? -0.549 3.480 -6.464 1.00 91.81 183 MET A O 1
ATOM 1510 N N . TYR A 1 184 ? -2.393 2.729 -5.456 1.00 88.25 184 TYR A N 1
ATOM 1511 C CA . TYR A 1 184 ? -2.777 1.866 -6.567 1.00 88.25 184 TYR A CA 1
ATOM 1512 C C . TYR A 1 184 ? -3.022 2.658 -7.852 1.00 88.25 184 TYR A C 1
ATOM 1514 O O . TYR A 1 184 ? -2.533 2.264 -8.912 1.00 88.25 184 TYR A O 1
ATOM 1522 N N . ALA A 1 185 ? -3.750 3.776 -7.781 1.00 89.25 185 ALA A N 1
ATOM 1523 C CA . ALA A 1 185 ? -4.012 4.617 -8.943 1.00 89.25 185 ALA A CA 1
ATOM 1524 C C . ALA A 1 185 ? -2.719 5.222 -9.508 1.00 89.25 185 ALA A C 1
ATOM 1526 O O . ALA A 1 185 ? -2.475 5.131 -10.715 1.00 89.25 185 ALA A O 1
ATOM 1527 N N . TRP A 1 186 ? -1.877 5.785 -8.638 1.00 93.19 186 TRP A N 1
ATOM 1528 C CA . TRP A 1 186 ? -0.619 6.411 -9.026 1.00 93.19 186 TRP A CA 1
ATOM 1529 C C . TRP A 1 186 ? 0.361 5.407 -9.634 1.00 93.19 186 TRP A C 1
ATOM 1531 O O . TRP A 1 186 ? 0.801 5.593 -10.765 1.00 93.19 186 TRP A O 1
ATOM 1541 N N . HIS A 1 187 ? 0.637 4.295 -8.957 1.00 89.81 187 HIS A N 1
ATOM 1542 C CA . HIS A 1 187 ? 1.609 3.305 -9.422 1.00 89.81 187 HIS A CA 1
ATOM 1543 C C . HIS A 1 187 ? 1.146 2.562 -10.681 1.00 89.81 187 HIS A C 1
ATOM 1545 O O . HIS A 1 187 ? 1.944 2.245 -11.567 1.00 89.81 187 HIS A O 1
ATOM 1551 N N . LYS A 1 188 ? -0.169 2.358 -10.837 1.00 86.94 188 LYS A N 1
ATOM 1552 C CA . LYS A 1 188 ? -0.743 1.843 -12.087 1.00 86.94 188 LYS A CA 1
ATOM 1553 C C . LYS A 1 188 ? -0.548 2.811 -13.254 1.00 86.94 188 LYS A C 1
ATOM 1555 O O . LYS A 1 188 ? -0.375 2.350 -14.381 1.00 86.94 188 LYS A O 1
ATOM 1560 N N . TYR A 1 189 ? -0.608 4.119 -13.007 1.00 88.31 189 TYR A N 1
ATOM 1561 C CA . TYR A 1 189 ? -0.295 5.140 -14.005 1.00 88.31 189 TYR A CA 1
ATOM 1562 C C . TYR A 1 189 ? 1.214 5.211 -14.286 1.00 88.31 189 TYR A C 1
ATOM 1564 O O . TYR A 1 189 ? 1.614 5.249 -15.451 1.00 88.31 189 TYR A O 1
ATOM 1572 N N . LEU A 1 190 ? 2.034 5.180 -13.233 1.00 86.31 190 LEU A N 1
ATOM 1573 C CA . LEU A 1 190 ? 3.489 5.283 -13.286 1.00 86.31 190 LEU A CA 1
ATOM 1574 C C . LEU A 1 190 ? 4.096 4.137 -14.106 1.00 86.31 190 LEU A C 1
ATOM 1576 O O . LEU A 1 190 ? 4.833 4.383 -15.055 1.00 86.31 190 LEU A O 1
ATOM 1580 N N . ILE A 1 191 ? 3.710 2.890 -13.813 1.00 81.88 191 ILE A N 1
ATOM 1581 C CA . ILE A 1 191 ? 4.229 1.676 -14.469 1.00 81.88 191 ILE A CA 1
ATOM 1582 C C . ILE A 1 191 ? 3.244 1.150 -15.527 1.00 81.88 191 ILE A C 1
ATOM 1584 O O . ILE A 1 191 ? 2.988 -0.054 -15.665 1.00 81.88 191 ILE A O 1
ATOM 1588 N N . ARG A 1 192 ? 2.639 2.064 -16.291 1.00 78.31 192 ARG A N 1
ATOM 1589 C CA . ARG A 1 192 ? 1.869 1.713 -17.488 1.00 78.31 192 ARG A CA 1
ATOM 1590 C C . ARG A 1 192 ? 2.818 1.617 -18.676 1.00 78.31 192 ARG A C 1
ATOM 1592 O O . ARG A 1 192 ? 3.570 2.552 -18.920 1.00 78.31 192 ARG A O 1
ATOM 1599 N N . LYS A 1 193 ? 2.734 0.529 -19.450 1.00 61.81 193 LYS A N 1
ATOM 1600 C CA . LYS A 1 193 ? 3.457 0.396 -20.725 1.00 61.81 193 LYS A CA 1
ATOM 1601 C C . LYS A 1 193 ? 3.123 1.607 -21.611 1.00 61.81 193 LYS A C 1
ATOM 1603 O O . LYS A 1 193 ? 1.964 1.766 -22.003 1.00 61.81 193 LYS A O 1
ATOM 1608 N N . ARG A 1 194 ? 4.107 2.477 -21.845 1.00 62.97 194 ARG A N 1
ATOM 1609 C CA . ARG A 1 194 ? 4.039 3.585 -22.805 1.00 62.97 194 ARG A CA 1
ATOM 1610 C C . ARG A 1 194 ? 4.648 3.027 -24.095 1.00 62.97 194 ARG A C 1
ATOM 1612 O O . ARG A 1 194 ? 5.833 2.712 -24.096 1.00 62.97 194 ARG A O 1
ATOM 1619 N N . ASN A 1 195 ? 3.801 2.754 -25.089 1.00 43.94 195 ASN A N 1
ATOM 1620 C CA . ASN A 1 195 ? 4.245 2.363 -26.431 1.00 43.94 195 ASN A CA 1
ATOM 1621 C C . ASN A 1 195 ? 4.709 3.600 -27.192 1.00 43.94 195 ASN A C 1
ATOM 1623 O O . ASN A 1 195 ? 4.052 4.650 -27.004 1.00 43.94 195 ASN A O 1
#

Sequence (195 aa):
MAFDFITTAITIVLCSFVFFYFIVAGHWETAEKITRSTASASVFSIFFFLKLKTEKTKIIKHKEEASLDDVLVYFTNFDKTKDLIVIIVLTLLIAGIAWYDNKVNTIDVWQMIMTFSASFIWHCFLFRKKEDYGEIMSATVYDRIKDQIFVFFLPIVVLTPPLLYRTFDIIDQIQIVTVFGVMYAWHKYLIRKRN